Protein AF-A0A7S1K9C9-F1 (afdb_monomer_lite)

Foldseek 3Di:
DFEWEWEAEQEPPPGDVLLAIFTDQDGDFDPQAAEAEDDDQDDPVGGDDPVPDDDDPDDDDPDDPDDDVVVVVWDDKAAPVVVVVQAVDDDDDPCQQPPQWHWDDWIWTDHQKIKIKTKTFGADFDWRPCCCVNRVATETAHEQPDHHYHYNDDPPDRPPDRDYHYDYGGYMYIYMYIYHDDPDDDD

Secondary structure (DSSP, 8-state):
--EEEEEEEEESSS--SS--PEEPSS----TT-EEEE----EETTEE--TTT--PPPPPP-PPP----GGGGT----B-HHHHHHH-S-------TTTTTEEEEEEEEE-SSEEEEEEEEEE-SSB--TTHHHHHSS-EEE--TTSPPEEEEPPTT-TTSS---EEE-TT-EEEEEEEEE-------

Structure (mmCIF, N/CA/C/O backbone):
data_AF-A0A7S1K9C9-F1
#
_entry.id   AF-A0A7S1K9C9-F1
#
loop_
_atom_site.group_PDB
_atom_site.id
_atom_site.type_symbol
_atom_site.label_atom_id
_atom_site.label_alt_id
_atom_site.label_comp_id
_atom_site.label_asym_id
_atom_site.label_entity_id
_atom_site.label_seq_id
_atom_site.pdbx_PDB_ins_code
_atom_site.Cartn_x
_atom_site.Cartn_y
_atom_site.Cartn_z
_atom_site.occupancy
_atom_site.B_iso_or_equiv
_atom_site.auth_seq_id
_atom_site.auth_comp_id
_atom_site.auth_asym_id
_atom_site.auth_atom_id
_atom_site.pdbx_PDB_model_num
ATOM 1 N N . SER A 1 1 ? 6.701 2.382 13.971 1.00 78.75 1 SER A N 1
ATOM 2 C CA . SER A 1 1 ? 6.583 2.549 12.514 1.00 78.75 1 SER A CA 1
ATOM 3 C C . SER A 1 1 ? 6.105 1.232 11.954 1.00 78.75 1 SER A C 1
ATOM 5 O O . SER A 1 1 ? 6.640 0.194 12.346 1.00 78.75 1 SER A O 1
ATOM 7 N N . ARG A 1 2 ? 5.057 1.263 11.132 1.00 88.62 2 ARG A N 1
ATOM 8 C CA . ARG A 1 2 ? 4.498 0.073 10.486 1.00 88.62 2 ARG A CA 1
ATOM 9 C C . ARG A 1 2 ? 5.063 -0.080 9.076 1.00 88.62 2 ARG A C 1
ATOM 11 O O . ARG A 1 2 ? 5.468 0.897 8.447 1.00 88.62 2 ARG A O 1
ATOM 18 N N . GLN A 1 3 ? 5.022 -1.304 8.568 1.00 89.88 3 GLN A N 1
ATOM 19 C CA . GLN A 1 3 ? 5.254 -1.585 7.156 1.00 89.88 3 GLN A CA 1
ATOM 20 C C . GLN A 1 3 ? 3.996 -2.222 6.584 1.00 89.88 3 GLN A C 1
ATOM 22 O O . GLN A 1 3 ? 3.428 -3.132 7.198 1.00 89.88 3 GLN A O 1
ATOM 27 N N . LEU A 1 4 ? 3.563 -1.722 5.434 1.00 90.94 4 LEU A N 1
ATOM 28 C CA . LEU A 1 4 ? 2.438 -2.261 4.691 1.00 90.94 4 LEU A CA 1
ATOM 29 C C . LEU A 1 4 ? 2.771 -2.322 3.207 1.00 90.94 4 LEU A C 1
ATOM 31 O O . LEU A 1 4 ? 3.555 -1.513 2.707 1.00 90.94 4 LEU A O 1
ATOM 35 N N . TRP A 1 5 ? 2.143 -3.256 2.508 1.00 92.06 5 TRP A N 1
ATOM 36 C CA . TRP A 1 5 ? 2.165 -3.283 1.058 1.00 92.06 5 TRP A CA 1
ATOM 37 C C . TRP A 1 5 ? 0.773 -3.101 0.464 1.00 92.06 5 TRP A C 1
ATOM 39 O O . TRP A 1 5 ? -0.244 -3.482 1.051 1.00 92.06 5 TRP A O 1
ATOM 49 N N . VAL A 1 6 ? 0.758 -2.503 -0.720 1.00 91.12 6 VAL A N 1
ATOM 50 C CA . VAL A 1 6 ? -0.406 -2.342 -1.583 1.00 91.12 6 VAL A CA 1
ATOM 51 C C . VAL A 1 6 ? 0.007 -2.800 -2.966 1.00 91.12 6 VAL A C 1
ATOM 53 O O . VAL A 1 6 ? 1.079 -2.431 -3.438 1.00 91.12 6 VAL A O 1
ATOM 56 N N . HIS A 1 7 ? -0.821 -3.607 -3.609 1.00 90.56 7 HIS A N 1
ATOM 57 C CA . HIS A 1 7 ? -0.572 -4.109 -4.948 1.00 90.56 7 HIS A CA 1
ATOM 58 C C . HIS A 1 7 ? -1.670 -3.671 -5.896 1.00 90.56 7 HIS A C 1
ATOM 60 O O . HIS A 1 7 ? -2.859 -3.763 -5.595 1.00 90.56 7 HIS A O 1
ATOM 66 N N . ARG A 1 8 ? -1.245 -3.199 -7.057 1.00 88.50 8 ARG A N 1
ATOM 67 C CA . ARG A 1 8 ? -2.103 -2.788 -8.139 1.00 88.50 8 ARG A CA 1
ATOM 68 C C . ARG A 1 8 ? -1.813 -3.624 -9.370 1.00 88.50 8 ARG A C 1
ATOM 70 O O . ARG A 1 8 ? -0.726 -3.524 -9.928 1.00 88.50 8 ARG A O 1
ATOM 77 N N . ASP A 1 9 ? -2.799 -4.392 -9.817 1.00 85.75 9 ASP A N 1
ATOM 78 C CA . ASP A 1 9 ? -2.710 -5.063 -11.108 1.00 85.75 9 ASP A CA 1
ATOM 79 C C . ASP A 1 9 ? -3.285 -4.184 -12.218 1.00 85.75 9 ASP A C 1
ATOM 81 O O . ASP A 1 9 ? -4.411 -3.700 -12.111 1.00 85.75 9 ASP A O 1
ATOM 85 N N . MET A 1 10 ? -2.495 -3.929 -13.257 1.00 81.50 10 MET A N 1
ATOM 86 C CA . MET A 1 10 ? -2.851 -3.120 -14.419 1.00 81.50 10 MET A CA 1
ATOM 87 C C . MET A 1 10 ? -2.761 -3.990 -15.677 1.00 81.50 10 MET A C 1
ATOM 89 O O . MET A 1 10 ? -1.802 -3.911 -16.450 1.00 81.50 10 MET A O 1
ATOM 93 N N . CYS A 1 11 ? -3.779 -4.825 -15.892 1.00 70.06 11 CYS A N 1
ATOM 94 C CA . CYS A 1 11 ? -3.880 -5.663 -17.083 1.00 70.06 11 CYS A CA 1
ATOM 95 C C . CYS A 1 11 ? -4.415 -4.866 -18.283 1.00 70.06 11 CYS A C 1
ATOM 97 O O . CYS A 1 11 ? -5.494 -4.273 -18.231 1.00 70.06 11 CYS A O 1
ATOM 99 N N . ARG A 1 12 ? -3.678 -4.873 -19.403 1.00 66.06 12 ARG A N 1
ATOM 100 C CA . ARG A 1 12 ? -4.110 -4.207 -20.649 1.00 66.06 12 ARG A CA 1
ATOM 101 C C . ARG A 1 12 ? -5.146 -5.019 -21.447 1.00 66.06 12 ARG A C 1
ATOM 103 O O . ARG A 1 12 ? -5.846 -4.432 -22.265 1.00 66.06 12 ARG A O 1
ATOM 110 N N . PHE A 1 13 ? -5.237 -6.339 -21.236 1.00 58.72 13 PHE A N 1
ATOM 111 C CA . PHE A 1 13 ? -6.071 -7.252 -22.039 1.00 58.72 13 PHE A CA 1
ATOM 112 C C . PHE A 1 13 ? -7.518 -7.368 -21.563 1.00 58.72 13 PHE A C 1
ATOM 114 O O . PHE A 1 13 ? -8.437 -7.280 -22.372 1.00 58.72 13 PHE A O 1
ATOM 121 N N . HIS A 1 14 ? -7.722 -7.580 -20.264 1.00 55.16 14 HIS A N 1
ATOM 122 C CA . HIS A 1 14 ? -9.057 -7.814 -19.703 1.00 55.16 14 HIS A CA 1
ATOM 123 C C . HIS A 1 14 ? -9.720 -6.529 -19.207 1.00 55.16 14 HIS A C 1
ATOM 125 O O . HIS A 1 14 ? -10.834 -6.545 -18.694 1.00 55.16 14 HIS A O 1
ATOM 131 N N . GLY A 1 15 ? -9.042 -5.396 -19.397 1.00 52.00 15 GLY A N 1
ATOM 132 C CA . GLY A 1 15 ? -9.383 -4.192 -18.678 1.00 52.00 15 GLY A CA 1
ATOM 133 C C . GLY A 1 15 ? -9.150 -4.374 -17.183 1.00 52.00 15 GLY A C 1
ATOM 134 O O . GLY A 1 15 ? -8.710 -5.404 -16.679 1.00 52.00 15 GLY A O 1
ATOM 135 N N . ASP A 1 16 ? -9.413 -3.298 -16.477 1.00 63.22 16 ASP A N 1
ATOM 136 C CA . ASP A 1 16 ? -9.187 -3.192 -15.057 1.00 63.22 16 ASP A CA 1
ATOM 137 C C . ASP A 1 16 ? -10.543 -3.301 -14.359 1.00 63.22 16 ASP A C 1
ATOM 139 O O . ASP A 1 16 ? -11.244 -2.297 -14.207 1.00 63.22 16 ASP A O 1
ATOM 143 N N . GLU A 1 17 ? -10.963 -4.540 -14.083 1.00 58.41 17 GLU A N 1
ATOM 144 C CA . GLU A 1 17 ? -12.348 -4.860 -13.706 1.00 58.41 17 GLU A CA 1
ATOM 145 C C . GLU A 1 17 ? -12.774 -4.188 -12.397 1.00 58.41 17 GLU A C 1
ATOM 147 O O . GLU A 1 17 ? -13.848 -3.592 -12.330 1.00 58.41 17 GLU A O 1
ATOM 152 N N . THR A 1 18 ? -11.934 -4.238 -11.360 1.00 65.19 18 THR A N 1
ATOM 153 C CA . THR A 1 18 ? -12.252 -3.648 -10.049 1.00 65.19 18 THR A CA 1
ATOM 154 C C . THR A 1 18 ? -11.682 -2.249 -9.879 1.00 65.19 18 THR A C 1
ATOM 156 O O . THR A 1 18 ? -12.196 -1.480 -9.071 1.00 65.19 18 THR A O 1
ATOM 159 N N . ARG A 1 19 ? -10.632 -1.892 -10.628 1.00 77.50 19 ARG A N 1
ATOM 160 C CA . ARG A 1 19 ? -9.869 -0.643 -10.483 1.00 77.50 19 ARG A CA 1
ATOM 161 C C . ARG A 1 19 ? -9.290 -0.378 -9.101 1.00 77.50 19 ARG A C 1
ATOM 163 O O . ARG A 1 19 ? -8.786 0.719 -8.879 1.00 77.50 19 ARG A O 1
ATOM 170 N N . VAL A 1 20 ? -9.327 -1.348 -8.192 1.00 84.25 20 VAL A N 1
ATOM 171 C CA . VAL A 1 20 ? -8.964 -1.169 -6.786 1.00 84.25 20 VAL A CA 1
ATOM 172 C C . VAL A 1 20 ? -7.744 -2.009 -6.453 1.00 84.25 20 VAL A C 1
ATOM 174 O O . VAL A 1 20 ? -7.648 -3.182 -6.799 1.00 84.25 20 VAL A O 1
ATOM 177 N N . ALA A 1 21 ? -6.793 -1.389 -5.770 1.00 87.50 21 ALA A N 1
ATOM 178 C CA . ALA A 1 21 ? -5.588 -2.033 -5.301 1.00 87.50 21 ALA A CA 1
ATOM 179 C C . ALA A 1 21 ? -5.900 -3.002 -4.156 1.00 87.50 21 ALA A C 1
ATOM 181 O O . ALA A 1 21 ? -6.728 -2.736 -3.281 1.00 87.50 21 ALA A O 1
ATOM 182 N N . THR A 1 22 ? -5.182 -4.115 -4.135 1.00 87.19 22 THR A N 1
ATOM 183 C CA . THR A 1 22 ? -5.191 -5.051 -3.018 1.00 87.19 22 THR A CA 1
ATOM 184 C C . THR A 1 22 ? -4.297 -4.517 -1.911 1.00 87.19 22 THR A C 1
ATOM 186 O O . THR A 1 22 ? -3.133 -4.191 -2.139 1.00 87.19 22 THR A O 1
ATOM 189 N N . VAL A 1 23 ? -4.823 -4.455 -0.693 1.00 87.50 23 VAL A N 1
ATOM 190 C CA . VAL A 1 23 ? -4.052 -4.104 0.504 1.00 87.50 23 VAL A CA 1
ATOM 191 C C . VAL A 1 23 ? -3.695 -5.385 1.251 1.00 87.50 23 VAL A C 1
ATOM 193 O O . VAL A 1 23 ? -4.450 -6.355 1.239 1.00 87.50 23 VAL A O 1
ATOM 196 N N . GLN A 1 24 ? -2.542 -5.397 1.913 1.00 86.06 24 GLN A N 1
ATOM 197 C CA . GLN A 1 24 ? -2.122 -6.484 2.792 1.00 86.06 24 GLN A CA 1
ATOM 198 C C . GLN A 1 24 ? -3.236 -6.949 3.753 1.00 86.06 24 GLN A C 1
ATOM 200 O O . GLN A 1 24 ? -3.664 -6.192 4.622 1.00 86.06 24 GLN A O 1
ATOM 205 N N . ASN A 1 25 ? -3.627 -8.227 3.649 1.00 76.56 25 ASN A N 1
ATOM 206 C CA . ASN A 1 25 ? -4.713 -8.815 4.450 1.00 76.56 25 ASN A CA 1
ATOM 207 C C . ASN A 1 25 ? -4.408 -8.854 5.955 1.00 76.56 25 ASN A C 1
ATOM 209 O O . ASN A 1 25 ? -5.256 -8.557 6.791 1.00 76.56 25 ASN A O 1
ATOM 213 N N . VAL A 1 26 ? -3.174 -9.223 6.311 1.00 77.94 26 VAL A N 1
ATOM 214 C CA . VAL A 1 26 ? -2.715 -9.269 7.706 1.00 77.94 26 VAL A CA 1
ATOM 215 C C . VAL A 1 26 ? -1.887 -8.025 7.975 1.00 77.94 26 VAL A C 1
ATOM 217 O O . VAL A 1 26 ? -0.663 -8.045 7.855 1.00 77.94 26 VAL A O 1
ATOM 220 N N . ALA A 1 27 ? -2.552 -6.913 8.262 1.00 77.38 27 ALA A N 1
ATOM 221 C CA . ALA A 1 27 ? -1.894 -5.633 8.472 1.00 77.38 27 ALA A CA 1
ATOM 222 C C . ALA A 1 27 ? -1.170 -5.560 9.828 1.00 77.38 27 ALA A C 1
ATOM 224 O O . ALA A 1 27 ? -1.660 -6.030 10.854 1.00 77.38 27 ALA A O 1
ATOM 225 N N . THR A 1 28 ? -0.003 -4.914 9.840 1.00 82.50 28 THR A N 1
ATOM 226 C CA . THR A 1 28 ? 0.694 -4.568 11.084 1.00 82.50 28 THR A CA 1
ATOM 227 C C . THR A 1 28 ? -0.026 -3.418 11.793 1.00 82.50 28 THR A C 1
ATOM 229 O O . THR A 1 28 ? -0.437 -2.447 11.153 1.00 82.50 28 THR A O 1
ATOM 232 N N . VAL A 1 29 ? -0.172 -3.525 13.116 1.00 86.19 29 VAL A N 1
ATOM 233 C CA . VAL A 1 29 ? -0.826 -2.525 13.975 1.00 86.19 29 VAL A CA 1
ATOM 234 C C . VAL A 1 29 ? 0.132 -2.062 15.068 1.00 86.19 29 VAL A C 1
ATOM 236 O O . VAL A 1 29 ? 0.984 -2.825 15.522 1.00 86.19 29 VAL A O 1
ATOM 239 N N . CYS A 1 30 ? 0.010 -0.807 15.487 1.00 86.38 30 CYS A N 1
ATOM 240 C CA . CYS A 1 30 ? 0.706 -0.262 16.649 1.00 86.38 30 CYS A CA 1
ATOM 241 C C . CYS A 1 30 ? -0.247 -0.155 17.845 1.00 86.38 30 CYS A C 1
ATOM 243 O O . CYS A 1 30 ? -1.470 -0.139 17.697 1.00 86.38 30 CYS A O 1
ATOM 245 N N . VAL A 1 31 ? 0.322 -0.026 19.045 1.00 85.44 31 VAL A N 1
ATOM 246 C CA . VAL A 1 31 ? -0.453 0.305 20.249 1.00 85.44 31 VAL A CA 1
ATOM 247 C C . VAL A 1 31 ? -1.219 1.612 20.013 1.00 85.44 31 VAL A C 1
ATOM 249 O O . VAL A 1 31 ? -0.634 2.599 19.574 1.00 85.44 31 VAL A O 1
ATOM 252 N N . GLY A 1 32 ? -2.525 1.603 20.294 1.00 87.69 32 GLY A N 1
ATOM 253 C CA . GLY A 1 32 ? -3.423 2.744 20.085 1.00 87.69 32 GLY A CA 1
ATOM 254 C C . GLY A 1 32 ? -4.177 2.742 18.750 1.00 87.69 32 GLY A C 1
ATOM 255 O O . GLY A 1 32 ? -5.112 3.525 18.592 1.00 87.69 32 GLY A O 1
ATOM 256 N N . ASP A 1 33 ? -3.832 1.854 17.812 1.00 91.31 33 ASP A N 1
ATOM 257 C CA . ASP A 1 33 ? -4.604 1.674 16.578 1.00 91.31 33 ASP A CA 1
ATOM 258 C C . ASP A 1 33 ? -5.956 0.995 16.852 1.00 91.31 33 ASP A C 1
ATOM 260 O O . ASP A 1 33 ? -6.156 0.323 17.867 1.00 91.31 33 ASP A O 1
ATOM 264 N N . ARG A 1 34 ? -6.906 1.173 15.930 1.00 91.38 34 ARG A N 1
ATOM 265 C CA . ARG A 1 34 ? -8.249 0.587 16.011 1.00 91.38 34 ARG A CA 1
ATOM 266 C C . ARG A 1 34 ? -8.384 -0.523 14.982 1.00 91.38 34 ARG A C 1
ATOM 268 O O . ARG A 1 34 ? -8.336 -0.259 13.783 1.00 91.38 34 ARG A O 1
ATOM 275 N N . VAL A 1 35 ? -8.588 -1.751 15.451 1.00 87.81 35 VAL A N 1
ATOM 276 C CA . VAL A 1 35 ? -8.869 -2.900 14.584 1.00 87.81 35 VAL A CA 1
ATOM 277 C C . VAL A 1 35 ? -10.372 -3.018 14.382 1.00 87.81 35 VAL A C 1
ATOM 279 O O . VAL A 1 35 ? -11.127 -3.073 15.351 1.00 87.81 35 VAL A O 1
ATOM 282 N N . GLU A 1 36 ? -10.806 -3.065 13.128 1.00 87.00 36 GLU A N 1
ATOM 283 C CA . GLU A 1 36 ? -12.216 -3.193 12.778 1.00 87.00 36 GLU A CA 1
ATOM 284 C C . GLU A 1 36 ? -12.522 -4.592 12.241 1.00 87.00 36 GLU A C 1
ATOM 286 O O . GLU A 1 36 ? -11.948 -5.024 11.244 1.00 87.00 36 GLU A O 1
ATOM 291 N N . ILE A 1 37 ? -13.456 -5.299 12.880 1.00 83.06 37 ILE A N 1
ATOM 292 C CA . ILE A 1 37 ? -13.806 -6.684 12.545 1.00 83.06 37 ILE A CA 1
ATOM 293 C C . ILE A 1 37 ? -15.241 -6.718 12.019 1.00 83.06 37 ILE A C 1
ATOM 295 O O . ILE A 1 37 ? -16.179 -6.362 12.730 1.00 83.06 37 ILE A O 1
ATOM 299 N N . ALA A 1 38 ? -15.421 -7.163 10.774 1.00 81.06 38 ALA A N 1
ATOM 300 C CA . ALA A 1 38 ? -16.748 -7.338 10.189 1.00 81.06 38 ALA A CA 1
ATOM 301 C C . ALA A 1 38 ? -17.345 -8.697 10.583 1.00 81.06 38 ALA A C 1
ATOM 303 O O . ALA A 1 38 ? -16.894 -9.746 10.115 1.00 81.06 38 ALA A O 1
ATOM 304 N N . VAL A 1 39 ? -18.400 -8.674 11.399 1.00 78.94 39 VAL A N 1
ATOM 305 C CA . VAL A 1 39 ? -19.136 -9.876 11.814 1.00 78.94 39 VAL A CA 1
ATOM 306 C C . VAL A 1 39 ? -20.383 -10.034 10.933 1.00 78.94 39 VAL A C 1
ATOM 308 O O . VAL A 1 39 ? -21.256 -9.166 10.966 1.00 78.94 39 VAL A O 1
ATOM 311 N N . PRO A 1 40 ? -20.496 -11.103 10.120 1.00 79.44 40 PRO A N 1
ATOM 312 C CA . PRO A 1 40 ? -21.707 -11.350 9.346 1.00 79.44 40 PRO A CA 1
ATOM 313 C C . PRO A 1 40 ? -22.836 -11.769 10.291 1.00 79.44 40 PRO A C 1
ATOM 315 O O . PRO A 1 40 ? -22.742 -12.807 10.937 1.00 79.44 40 PRO A O 1
ATOM 318 N N . LEU A 1 41 ? -23.906 -10.977 10.364 1.00 83.88 41 LEU A N 1
ATOM 319 C CA . LEU A 1 41 ? -25.064 -11.282 11.219 1.00 83.88 41 LEU A CA 1
ATOM 320 C C . LEU A 1 41 ? -26.069 -12.226 10.553 1.00 83.88 41 LEU A C 1
ATOM 322 O O . LEU A 1 41 ? -26.880 -12.856 11.225 1.00 83.88 41 LEU A O 1
ATOM 326 N N . TYR A 1 42 ? -26.016 -12.322 9.228 1.00 86.06 42 TYR A N 1
ATOM 327 C CA . TYR A 1 42 ? -26.917 -13.129 8.423 1.00 86.06 42 TYR A CA 1
ATOM 328 C C . TYR A 1 42 ? -26.155 -13.786 7.273 1.00 86.06 42 TYR A C 1
ATOM 330 O O . TYR A 1 42 ? -25.263 -13.183 6.673 1.00 86.06 42 TYR A O 1
ATOM 338 N N . SER A 1 43 ? -26.521 -15.024 6.960 1.00 82.44 43 SER A N 1
ATOM 339 C CA . SER A 1 43 ? -26.074 -15.761 5.780 1.00 82.44 43 SER A CA 1
ATOM 340 C C . SER A 1 43 ? -27.200 -16.688 5.304 1.00 82.44 43 SER A C 1
ATOM 342 O O . SER A 1 43 ? -28.131 -16.946 6.068 1.00 82.44 43 SER A O 1
ATOM 344 N N . PRO A 1 44 ? -27.112 -17.291 4.105 1.00 85.81 44 PRO A N 1
ATOM 345 C CA . PRO A 1 44 ? -28.077 -18.310 3.677 1.00 85.81 44 PRO A CA 1
ATOM 346 C C . PRO A 1 44 ? -28.188 -19.516 4.628 1.00 85.81 44 PRO A C 1
ATOM 348 O O . PRO A 1 44 ? -29.163 -20.256 4.567 1.00 85.81 44 PRO A O 1
ATOM 351 N N . ARG A 1 45 ? -27.200 -19.723 5.512 1.00 82.94 45 ARG A N 1
ATOM 352 C CA . ARG A 1 45 ? -27.207 -20.778 6.537 1.00 82.94 45 ARG A CA 1
ATOM 353 C C . ARG A 1 45 ? -27.931 -20.378 7.831 1.00 82.94 45 ARG A C 1
ATOM 355 O O . ARG A 1 45 ? -28.059 -21.218 8.713 1.00 82.94 45 ARG A O 1
ATOM 362 N N . GLY A 1 46 ? -28.386 -19.128 7.957 1.00 85.69 46 GLY A N 1
ATOM 363 C CA . GLY A 1 46 ? -29.129 -18.626 9.115 1.00 85.69 46 GLY A CA 1
ATOM 364 C C . GLY A 1 46 ? -28.630 -17.281 9.652 1.00 85.69 46 GLY A C 1
ATOM 365 O O . GLY A 1 46 ? -27.730 -16.648 9.091 1.00 85.69 46 GLY A O 1
ATOM 366 N N . CYS A 1 47 ? -29.238 -16.859 10.762 1.00 88.88 47 CYS A N 1
ATOM 367 C CA . CYS A 1 47 ? -28.907 -15.640 11.500 1.00 88.88 47 CYS A CA 1
ATOM 368 C C . CYS A 1 47 ? -28.000 -15.954 12.696 1.00 88.88 47 CYS A C 1
ATOM 370 O O . CYS A 1 47 ? -28.154 -16.992 13.339 1.00 88.88 47 CYS A O 1
ATOM 372 N N . VAL A 1 48 ? -27.099 -15.034 13.033 1.00 85.12 48 VAL A N 1
ATOM 373 C CA . VAL A 1 48 ? -26.340 -15.077 14.287 1.00 85.12 48 VAL A CA 1
ATOM 374 C C . VAL A 1 48 ? -27.245 -14.631 15.431 1.00 85.12 48 VAL A C 1
ATOM 376 O O . VAL A 1 48 ? -27.828 -13.547 15.381 1.00 85.12 48 VAL A O 1
ATOM 379 N N . ASP A 1 49 ? -27.337 -15.445 16.480 1.00 87.31 49 ASP A N 1
ATOM 380 C CA . ASP A 1 49 ? -27.971 -15.038 17.730 1.00 87.31 49 ASP A CA 1
ATOM 381 C C . ASP A 1 49 ? -27.023 -14.135 18.533 1.00 87.31 49 ASP A C 1
ATOM 383 O O . ASP A 1 49 ? -26.043 -14.581 19.136 1.00 87.31 49 ASP A O 1
ATOM 387 N N . MET A 1 50 ? -27.337 -12.841 18.554 1.00 86.69 50 MET A N 1
ATOM 388 C CA . MET A 1 50 ? -26.554 -11.825 19.257 1.00 86.69 50 MET A CA 1
ATOM 389 C C . MET A 1 50 ? -26.513 -12.031 20.776 1.00 86.69 50 MET A C 1
ATOM 391 O O . MET A 1 50 ? -25.596 -11.527 21.420 1.00 86.69 50 MET A O 1
ATOM 395 N N . GLN A 1 51 ? -27.460 -12.774 21.360 1.00 89.75 51 GLN A N 1
ATOM 396 C CA . GLN A 1 51 ? -27.477 -13.054 22.801 1.00 89.75 51 GLN A CA 1
ATOM 397 C C . GLN A 1 51 ? -26.422 -14.090 23.205 1.00 89.75 51 GLN A C 1
ATOM 399 O O . GLN A 1 51 ? -25.968 -14.107 24.351 1.00 89.75 51 GLN A O 1
ATOM 404 N N . THR A 1 52 ? -26.004 -14.939 22.265 1.00 86.75 52 THR A N 1
ATOM 405 C CA . THR A 1 52 ? -24.985 -15.973 22.495 1.00 86.75 52 THR A CA 1
ATOM 406 C C . THR A 1 52 ? -23.605 -15.571 21.982 1.00 86.75 52 THR A C 1
ATOM 408 O O . THR A 1 52 ? -22.624 -16.255 22.284 1.00 86.75 52 THR A O 1
ATOM 411 N N . PHE A 1 53 ? -23.498 -14.449 21.260 1.00 84.31 53 PHE A N 1
ATOM 412 C CA . PHE A 1 53 ? -22.229 -13.935 20.756 1.00 84.31 53 PHE A CA 1
ATOM 413 C C . PHE A 1 53 ? -21.257 -13.647 21.906 1.00 84.31 53 PHE A C 1
ATOM 415 O O . PHE A 1 53 ? -21.540 -12.869 22.819 1.00 84.31 53 PHE A O 1
ATOM 422 N N . ARG A 1 54 ? -20.075 -14.265 21.849 1.00 86.38 54 ARG A N 1
ATOM 423 C CA . ARG A 1 54 ? -18.996 -14.043 22.813 1.00 86.38 54 ARG A CA 1
ATOM 424 C C . ARG A 1 54 ? -17.669 -13.947 22.085 1.00 86.38 54 ARG A C 1
ATOM 426 O O . ARG A 1 54 ? -17.370 -14.754 21.208 1.00 86.38 54 ARG A O 1
ATOM 433 N N . TRP A 1 55 ? -16.855 -12.980 22.492 1.00 83.69 55 TRP A N 1
ATOM 434 C CA . TRP A 1 55 ? -15.471 -12.901 22.049 1.00 83.69 55 TRP A CA 1
ATOM 435 C C . TRP A 1 55 ? -14.685 -14.078 22.615 1.00 83.69 55 TRP A C 1
ATOM 437 O O . TRP A 1 55 ? -14.710 -14.337 23.820 1.00 83.69 55 TRP A O 1
ATOM 447 N N . MET A 1 56 ? -13.976 -14.785 21.742 1.00 85.38 56 MET A N 1
ATOM 448 C CA . MET A 1 56 ? -12.996 -15.767 22.182 1.00 85.38 56 MET A CA 1
ATOM 449 C C . MET A 1 56 ? -11.752 -15.055 22.727 1.00 85.38 56 MET A C 1
ATOM 451 O O . MET A 1 56 ? -11.434 -13.954 22.265 1.00 85.38 56 MET A O 1
ATOM 455 N N . PRO A 1 57 ? -11.021 -15.671 23.674 1.00 85.50 57 PRO A N 1
ATOM 456 C CA . PRO A 1 57 ? -9.730 -15.155 24.102 1.00 85.50 57 PRO A CA 1
ATOM 457 C C . PRO A 1 57 ? -8.806 -14.944 22.903 1.00 85.50 57 PRO A C 1
ATOM 459 O O . PRO A 1 57 ? -8.721 -15.803 22.019 1.00 85.50 57 PRO A O 1
ATOM 462 N N . LEU A 1 58 ? -8.106 -13.811 22.893 1.00 79.06 58 LEU A N 1
ATOM 463 C CA . LEU A 1 58 ? -7.112 -13.517 21.871 1.00 79.06 58 LEU A CA 1
ATOM 464 C C . LEU A 1 58 ? -6.022 -14.594 21.909 1.00 79.06 58 LEU A C 1
ATOM 466 O O . LEU A 1 58 ? -5.424 -14.848 22.954 1.00 79.06 58 LEU A O 1
ATOM 470 N N . ARG A 1 59 ? -5.753 -15.209 20.759 1.00 79.88 59 ARG A N 1
ATOM 471 C CA . ARG A 1 59 ? -4.606 -16.097 20.573 1.00 79.88 59 ARG A CA 1
ATOM 472 C C . ARG A 1 59 ? -3.544 -15.336 19.797 1.00 79.88 59 ARG A C 1
ATOM 474 O O . ARG A 1 59 ? -3.827 -14.813 18.724 1.00 79.88 59 ARG A O 1
ATOM 481 N N . GLY A 1 60 ? -2.354 -15.234 20.375 1.00 73.69 60 GLY A N 1
ATOM 482 C CA . GLY A 1 60 ? -1.197 -14.658 19.705 1.00 73.69 60 GLY A CA 1
ATOM 483 C C . GLY A 1 60 ? -0.429 -15.745 18.969 1.00 73.69 60 GLY A C 1
ATOM 484 O O . GLY A 1 60 ? -0.100 -16.770 19.561 1.00 73.69 60 GLY A O 1
ATOM 485 N N . GLU A 1 61 ? -0.120 -15.500 17.703 1.00 74.25 61 GLU A N 1
ATOM 486 C CA . GLU A 1 61 ? 0.842 -16.288 16.936 1.00 74.25 61 GLU A CA 1
ATOM 487 C C . GLU A 1 61 ? 2.067 -15.415 16.623 1.00 74.25 61 GLU A C 1
ATOM 489 O O . GLU A 1 61 ? 1.940 -14.186 16.548 1.00 74.25 61 GLU A O 1
ATOM 494 N N . PRO A 1 62 ? 3.265 -16.004 16.457 1.00 74.81 62 PRO A N 1
ATOM 495 C CA . PRO A 1 62 ? 4.446 -15.250 16.062 1.00 74.81 62 PRO A CA 1
ATOM 496 C C . PRO A 1 62 ? 4.206 -14.512 14.742 1.00 74.81 62 PRO A C 1
ATOM 498 O O . PRO A 1 62 ? 3.839 -15.111 13.731 1.00 74.81 62 PRO A O 1
ATOM 501 N N . ALA A 1 63 ? 4.442 -13.200 14.739 1.00 68.31 63 ALA A N 1
ATOM 502 C CA . ALA A 1 63 ? 4.272 -12.392 13.542 1.00 68.31 63 ALA A CA 1
ATOM 503 C C . ALA A 1 63 ? 5.297 -12.798 12.474 1.00 68.31 63 ALA A C 1
ATOM 505 O O . ALA A 1 63 ? 6.505 -12.650 12.659 1.00 68.31 63 ALA A O 1
ATOM 506 N N . THR A 1 64 ? 4.819 -13.277 11.328 1.00 69.38 64 THR A N 1
ATOM 507 C CA . THR A 1 64 ? 5.666 -13.488 10.150 1.00 69.38 64 THR A CA 1
ATOM 508 C C . THR A 1 64 ? 5.742 -12.199 9.345 1.00 69.38 64 THR A C 1
ATOM 510 O O . THR A 1 64 ? 4.727 -11.526 9.143 1.00 69.38 64 THR A O 1
ATOM 513 N N . LYS A 1 65 ? 6.935 -11.850 8.850 1.00 72.56 65 LYS A N 1
ATOM 514 C CA . LYS A 1 65 ? 7.091 -10.715 7.935 1.00 72.56 65 LYS A CA 1
ATOM 515 C C . LYS A 1 65 ? 6.245 -10.970 6.688 1.00 72.56 65 LYS A C 1
ATOM 517 O O . LYS A 1 65 ? 6.490 -11.912 5.939 1.00 72.56 65 LYS A O 1
ATOM 522 N N . GLN A 1 66 ? 5.243 -10.126 6.484 1.00 75.94 66 GLN A N 1
ATOM 523 C CA . GLN A 1 66 ? 4.364 -10.204 5.327 1.00 75.94 66 GLN A CA 1
ATOM 524 C C . GLN A 1 66 ? 5.056 -9.521 4.149 1.00 75.94 66 GLN A C 1
ATOM 526 O O . GLN A 1 66 ? 5.176 -8.298 4.106 1.00 75.94 66 GLN A O 1
ATOM 531 N N . ILE A 1 67 ? 5.548 -10.332 3.221 1.00 79.81 67 ILE A N 1
ATOM 532 C CA . ILE A 1 67 ? 6.076 -9.889 1.930 1.00 79.81 67 ILE A CA 1
ATOM 533 C C . ILE A 1 67 ? 4.954 -10.063 0.904 1.00 79.81 67 ILE A C 1
ATOM 535 O O . ILE A 1 67 ? 4.159 -11.000 1.028 1.00 79.81 67 ILE A O 1
ATOM 539 N N . PHE A 1 68 ? 4.863 -9.159 -0.073 1.00 83.00 68 PHE A N 1
ATOM 540 C CA . PHE A 1 68 ? 3.904 -9.299 -1.165 1.00 83.00 68 PHE A CA 1
ATOM 541 C C . PHE A 1 68 ? 4.125 -10.656 -1.865 1.00 83.00 68 PHE A C 1
ATOM 543 O O . PHE A 1 68 ? 5.271 -10.957 -2.192 1.00 83.00 68 PHE A O 1
ATOM 550 N N . PRO A 1 69 ? 3.092 -11.501 -2.065 1.00 84.31 69 PRO A N 1
ATOM 551 C CA . PRO A 1 69 ? 3.290 -12.875 -2.528 1.00 84.31 69 PRO A CA 1
ATOM 552 C C . PRO A 1 69 ? 4.131 -13.007 -3.801 1.00 84.31 69 PRO A C 1
ATOM 554 O O . PRO A 1 69 ? 5.037 -13.833 -3.822 1.00 84.31 69 PRO A O 1
ATOM 557 N N . LEU A 1 70 ? 3.907 -12.140 -4.795 1.00 82.44 70 LEU A N 1
ATOM 558 C CA . LEU A 1 70 ? 4.624 -12.188 -6.073 1.00 82.44 70 LEU A CA 1
ATOM 559 C C . LEU A 1 70 ? 6.122 -11.891 -5.931 1.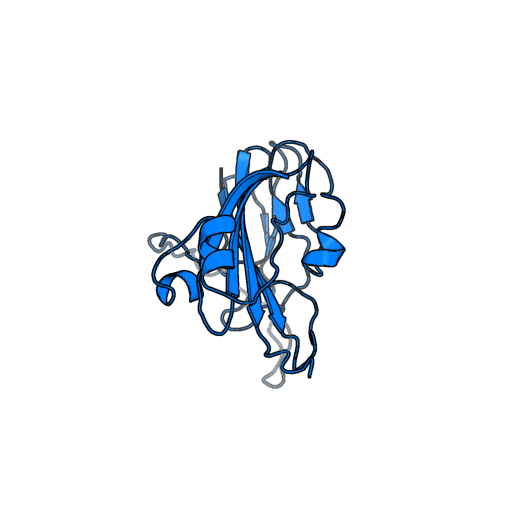00 82.44 70 LEU A C 1
ATOM 561 O O . LEU A 1 70 ? 6.918 -12.387 -6.711 1.00 82.44 70 LEU A O 1
ATOM 565 N N . GLU A 1 71 ? 6.540 -11.133 -4.912 1.00 84.69 71 GLU A N 1
ATOM 566 C CA . GLU A 1 71 ? 7.970 -10.901 -4.663 1.00 84.69 71 GLU A CA 1
ATOM 567 C C . GLU A 1 71 ? 8.716 -12.200 -4.315 1.00 84.69 71 GLU A C 1
ATOM 569 O O . GLU A 1 71 ? 9.925 -12.259 -4.483 1.00 84.69 71 GLU A O 1
ATOM 574 N N . LYS A 1 72 ? 8.021 -13.252 -3.861 1.00 83.62 72 LYS A N 1
ATOM 575 C CA . LYS A 1 72 ? 8.641 -14.565 -3.620 1.00 83.62 72 LYS A CA 1
ATOM 576 C C . L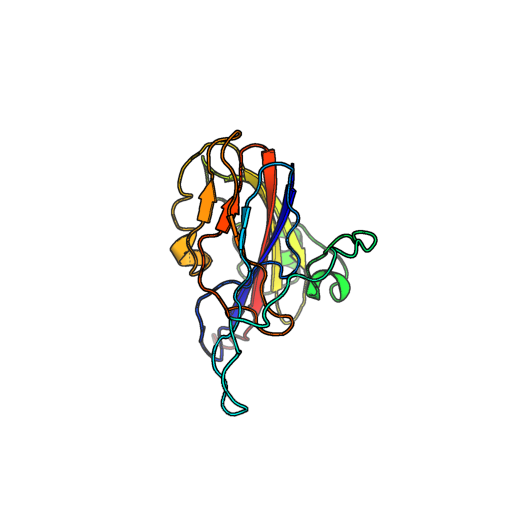YS A 1 72 ? 8.839 -15.388 -4.893 1.00 83.62 72 LYS A C 1
ATOM 578 O O . LYS A 1 72 ? 9.553 -16.381 -4.844 1.00 83.62 72 LYS A O 1
ATOM 583 N N . GLU A 1 73 ? 8.152 -15.022 -5.969 1.00 84.94 73 GLU A N 1
ATOM 584 C CA . GLU A 1 73 ? 8.169 -15.725 -7.257 1.00 84.94 73 GLU A CA 1
ATOM 585 C C . GLU A 1 73 ? 9.030 -14.999 -8.297 1.00 84.94 73 GLU A C 1
ATOM 587 O O . GLU A 1 73 ? 9.302 -15.543 -9.363 1.00 84.94 73 GLU A O 1
ATOM 592 N N . LEU A 1 74 ? 9.434 -13.764 -7.997 1.00 84.50 74 LEU A N 1
ATOM 593 C CA . LEU A 1 74 ? 10.263 -12.936 -8.855 1.00 84.50 74 LEU A CA 1
ATOM 594 C C . LEU A 1 74 ? 11.708 -12.969 -8.371 1.00 84.50 74 LEU A C 1
ATOM 596 O O . LEU A 1 74 ? 12.015 -12.516 -7.266 1.00 84.50 74 LEU A O 1
ATOM 600 N N . ASP A 1 75 ? 12.581 -13.450 -9.244 1.00 75.94 75 ASP A N 1
ATOM 601 C CA . ASP A 1 75 ? 14.022 -13.336 -9.083 1.00 75.94 75 ASP A CA 1
ATOM 602 C C . ASP A 1 75 ? 14.508 -12.004 -9.672 1.00 75.94 75 ASP A C 1
ATOM 604 O O . ASP A 1 75 ? 13.932 -11.497 -10.633 1.00 75.94 75 ASP A O 1
ATOM 608 N N . ASP A 1 76 ? 15.573 -11.457 -9.081 1.00 86.19 76 ASP A N 1
ATOM 609 C CA . ASP A 1 76 ? 16.301 -10.255 -9.503 1.00 86.19 76 ASP A CA 1
ATOM 610 C C . ASP A 1 76 ? 15.478 -8.956 -9.679 1.00 86.19 76 ASP A C 1
ATOM 612 O O . ASP A 1 76 ? 14.506 -8.847 -10.426 1.00 86.19 76 ASP A O 1
ATOM 616 N N . TRP A 1 77 ? 15.918 -7.901 -8.991 1.00 91.12 77 TRP A N 1
ATOM 617 C CA . TRP A 1 77 ? 15.305 -6.573 -9.041 1.00 91.12 77 TRP A CA 1
ATOM 618 C C . TRP A 1 77 ? 16.294 -5.562 -9.615 1.00 91.12 77 TRP A C 1
ATOM 620 O O . TRP A 1 77 ? 17.430 -5.465 -9.149 1.00 91.12 77 TRP A O 1
ATOM 630 N N . TYR A 1 78 ? 15.849 -4.780 -10.593 1.00 91.25 78 TYR A N 1
ATOM 631 C CA . TYR A 1 78 ? 16.687 -3.862 -11.359 1.00 91.25 78 TYR A CA 1
ATOM 632 C C . TYR A 1 78 ? 16.208 -2.415 -11.244 1.00 91.25 78 TYR A C 1
ATOM 634 O O . TYR A 1 78 ? 15.019 -2.138 -11.084 1.00 91.25 78 TYR A O 1
ATOM 642 N N . GLU A 1 79 ? 17.139 -1.476 -11.381 1.00 92.38 79 GLU A N 1
ATOM 643 C CA . GLU A 1 79 ? 16.823 -0.062 -11.592 1.00 92.38 79 GLU A CA 1
ATOM 644 C C . GLU A 1 79 ? 16.179 0.159 -12.972 1.00 92.38 79 GLU A C 1
ATOM 646 O O . GLU A 1 79 ? 16.330 -0.662 -13.884 1.00 92.38 79 GLU A O 1
ATOM 651 N N . LEU A 1 80 ? 15.478 1.287 -13.137 1.00 89.62 80 LEU A N 1
ATOM 652 C CA . LEU A 1 80 ? 14.666 1.576 -14.327 1.00 89.62 80 LEU A CA 1
ATOM 653 C C . LEU A 1 80 ? 15.443 1.430 -15.644 1.00 89.62 80 LEU A C 1
ATOM 655 O O . LEU A 1 80 ? 14.961 0.762 -16.556 1.00 89.62 80 LEU A O 1
ATOM 659 N N . ASP A 1 81 ? 16.628 2.034 -15.739 1.00 88.44 81 ASP A N 1
ATOM 660 C CA . ASP A 1 81 ? 17.404 2.075 -16.985 1.00 88.44 81 ASP A CA 1
ATOM 661 C C . ASP A 1 81 ? 17.857 0.677 -17.417 1.00 88.44 81 ASP A C 1
ATOM 663 O O . ASP A 1 81 ? 17.747 0.303 -18.587 1.00 88.44 81 ASP A O 1
ATOM 667 N N . LEU A 1 82 ? 18.317 -0.127 -16.455 1.00 87.62 82 LEU A N 1
ATOM 668 C CA . LEU A 1 82 ? 18.739 -1.498 -16.713 1.00 87.62 82 LEU A CA 1
ATOM 669 C C . LEU A 1 82 ? 17.540 -2.360 -17.115 1.00 87.62 82 LEU A C 1
ATOM 671 O O . LEU A 1 82 ? 17.612 -3.067 -18.119 1.00 87.62 82 LEU A O 1
ATOM 675 N N . PHE A 1 83 ? 16.417 -2.237 -16.407 1.00 87.94 83 PHE A N 1
ATOM 676 C CA . PHE A 1 83 ? 15.192 -2.956 -16.745 1.00 87.94 83 PHE A CA 1
ATOM 677 C C . PHE A 1 83 ? 14.683 -2.592 -18.150 1.00 87.94 83 PHE A C 1
ATOM 679 O O . PHE A 1 83 ? 14.391 -3.463 -18.966 1.00 87.94 83 PHE A O 1
ATOM 686 N N . GLN A 1 84 ? 14.633 -1.304 -18.493 1.00 86.25 84 GLN A N 1
ATOM 687 C CA . GLN A 1 84 ? 14.187 -0.844 -19.814 1.00 86.25 84 GLN A CA 1
ATOM 688 C C . GLN A 1 84 ? 15.154 -1.198 -20.950 1.00 86.25 84 GLN A C 1
ATOM 690 O O . GLN A 1 84 ? 14.740 -1.210 -22.109 1.00 86.25 84 GLN A O 1
ATOM 695 N N . SER A 1 85 ? 16.423 -1.490 -20.653 1.00 84.81 85 SER A N 1
ATOM 696 C CA . SER A 1 85 ? 17.362 -2.020 -21.650 1.00 84.81 85 SER A CA 1
ATOM 697 C C . SER A 1 85 ? 17.072 -3.481 -22.022 1.00 84.81 85 SER A C 1
ATOM 699 O O . SER A 1 85 ? 17.463 -3.932 -23.096 1.00 84.81 85 SER A O 1
ATOM 701 N N . GLN A 1 86 ? 16.359 -4.204 -21.153 1.00 84.00 86 GLN A N 1
ATOM 702 C CA . GLN A 1 86 ? 16.061 -5.632 -21.285 1.00 84.00 86 GLN A CA 1
ATOM 703 C C . GLN A 1 86 ? 14.607 -5.905 -21.695 1.00 84.00 86 GLN A C 1
ATOM 705 O O . GLN A 1 86 ? 14.286 -7.024 -22.092 1.00 84.00 86 GLN A O 1
ATOM 710 N N . THR A 1 87 ? 13.725 -4.901 -21.630 1.00 77.81 87 THR A N 1
ATOM 711 C CA . THR A 1 87 ? 12.298 -5.048 -21.950 1.00 77.81 87 THR A CA 1
ATOM 712 C C . THR A 1 87 ? 11.799 -3.980 -22.924 1.00 77.81 87 THR A C 1
ATOM 714 O O . THR A 1 87 ? 12.403 -2.926 -23.112 1.00 77.81 87 THR A O 1
ATOM 717 N N . VAL A 1 88 ? 10.645 -4.239 -23.544 1.00 76.12 88 VAL A N 1
ATOM 718 C CA . VAL A 1 88 ? 9.938 -3.260 -24.390 1.00 76.12 88 VAL A CA 1
ATOM 719 C C . VAL A 1 88 ? 8.990 -2.356 -23.593 1.00 76.12 88 VAL A C 1
ATOM 721 O O . VAL A 1 88 ? 8.376 -1.451 -24.164 1.00 76.12 88 VAL A O 1
ATOM 724 N N . GLU A 1 89 ? 8.847 -2.589 -22.287 1.00 76.19 89 GLU A N 1
ATOM 725 C CA . GLU A 1 89 ? 7.910 -1.859 -21.441 1.00 76.19 89 GLU A CA 1
ATOM 726 C C . GLU A 1 89 ? 8.438 -0.458 -21.104 1.00 76.19 89 GLU A C 1
ATOM 728 O O . GLU A 1 89 ? 9.576 -0.257 -20.679 1.00 76.19 89 GLU A O 1
ATOM 733 N N . ARG A 1 90 ? 7.581 0.550 -21.290 1.00 75.44 90 ARG A N 1
ATOM 734 C CA . ARG A 1 90 ? 7.885 1.955 -20.987 1.00 75.44 90 ARG A CA 1
ATOM 735 C C . ARG A 1 90 ? 7.252 2.337 -19.661 1.00 75.44 90 ARG A C 1
ATOM 737 O O . ARG A 1 90 ? 6.178 2.930 -19.611 1.00 75.44 90 ARG A O 1
ATOM 744 N N . LEU A 1 91 ? 7.926 1.937 -18.592 1.00 80.06 91 LEU A N 1
ATOM 745 C CA . LEU A 1 91 ? 7.501 2.195 -17.221 1.00 80.06 91 LEU A CA 1
ATOM 746 C C . LEU A 1 91 ? 7.975 3.565 -16.734 1.00 80.06 91 LEU A C 1
ATOM 748 O O . LEU A 1 91 ? 9.001 4.078 -17.174 1.00 80.06 91 LEU A O 1
ATOM 752 N N . SER A 1 92 ? 7.237 4.131 -15.785 1.00 77.44 92 SER A N 1
ATOM 753 C CA . SER A 1 92 ? 7.601 5.363 -15.087 1.00 77.44 92 SER A CA 1
ATOM 754 C C . SER A 1 92 ? 7.559 5.143 -13.583 1.00 77.44 92 SER A C 1
ATOM 756 O O . SER A 1 92 ? 6.676 4.444 -13.083 1.00 77.44 92 SER A O 1
ATOM 758 N N . VAL A 1 93 ? 8.458 5.797 -12.854 1.00 76.19 93 VAL A N 1
ATOM 759 C CA . VAL A 1 93 ? 8.429 5.804 -11.390 1.00 76.19 93 VAL A CA 1
ATOM 760 C C . VAL A 1 93 ? 7.203 6.593 -10.903 1.00 76.19 93 VAL A C 1
ATOM 762 O O . VAL A 1 93 ? 7.033 7.745 -11.306 1.00 76.19 93 VAL A O 1
ATOM 765 N N . PRO A 1 94 ? 6.350 6.034 -10.026 1.00 72.69 94 PRO A N 1
ATOM 766 C CA . PRO A 1 94 ? 5.184 6.739 -9.493 1.00 72.69 94 PRO A CA 1
ATOM 767 C C . PRO A 1 94 ? 5.567 7.796 -8.429 1.00 72.69 94 PRO A C 1
ATOM 769 O O . PRO A 1 94 ? 5.105 7.772 -7.301 1.00 72.69 94 PRO A O 1
ATOM 772 N N . ASN A 1 95 ? 6.412 8.775 -8.734 1.00 75.00 95 ASN A N 1
ATOM 773 C CA . ASN A 1 95 ? 6.952 9.728 -7.744 1.00 75.00 95 ASN A CA 1
ATOM 774 C C . ASN A 1 95 ? 6.019 10.904 -7.358 1.00 75.00 95 ASN A C 1
ATOM 776 O O . ASN A 1 95 ? 6.470 11.881 -6.771 1.00 75.00 95 ASN A O 1
ATOM 780 N N . HIS A 1 96 ? 4.724 10.839 -7.665 1.00 81.75 96 HIS A N 1
ATOM 781 C CA . HIS A 1 96 ? 3.809 11.988 -7.606 1.00 81.75 96 HIS A CA 1
ATOM 782 C C . HIS A 1 96 ? 2.970 12.083 -6.316 1.00 81.75 96 HIS A C 1
ATOM 784 O O . HIS A 1 96 ? 1.908 12.697 -6.320 1.00 81.75 96 HIS A O 1
ATOM 790 N N . PHE A 1 97 ? 3.418 11.471 -5.215 1.00 92.19 97 PHE A N 1
ATOM 791 C CA . PHE A 1 97 ? 2.702 11.482 -3.924 1.00 92.19 97 PHE A CA 1
ATOM 792 C C . PHE A 1 97 ? 3.270 12.461 -2.888 1.00 92.19 97 PHE A C 1
ATOM 794 O O . PHE A 1 97 ? 2.776 12.542 -1.755 1.00 92.19 97 PHE A O 1
ATOM 801 N N . GLU A 1 98 ? 4.290 13.220 -3.275 1.00 91.19 98 GLU A N 1
ATOM 802 C CA . GLU A 1 98 ? 4.808 14.332 -2.488 1.00 91.19 98 GLU A CA 1
ATOM 803 C C . GLU A 1 98 ? 3.720 15.403 -2.268 1.00 91.19 98 GLU A C 1
ATOM 805 O O . GLU A 1 98 ? 2.860 15.600 -3.127 1.00 91.19 98 GLU A O 1
ATOM 810 N N . PRO A 1 99 ? 3.722 16.111 -1.125 1.00 94.19 99 PRO A N 1
ATOM 811 C CA . PRO A 1 99 ? 4.698 16.032 -0.037 1.00 94.19 99 PRO A CA 1
ATOM 812 C C . PRO A 1 99 ? 4.309 15.022 1.063 1.00 94.19 99 PRO A C 1
ATOM 814 O O . PRO A 1 99 ? 4.852 15.050 2.167 1.00 94.19 99 PRO A O 1
ATOM 817 N N . HIS A 1 100 ? 3.276 14.210 0.828 1.00 96.56 100 HIS A N 1
ATOM 818 C CA . HIS A 1 100 ? 2.672 13.357 1.852 1.00 96.56 100 HIS A CA 1
ATOM 819 C C . HIS A 1 100 ? 3.407 12.025 1.997 1.00 96.56 100 HIS A C 1
ATOM 821 O O . HIS A 1 100 ? 3.594 11.538 3.115 1.00 96.56 100 HIS A O 1
ATOM 827 N N . LEU A 1 101 ? 3.840 11.458 0.872 1.00 96.00 101 LEU A N 1
ATOM 828 C CA . LEU A 1 101 ? 4.638 10.242 0.812 1.00 96.00 101 LEU A CA 1
ATOM 829 C C . LEU A 1 101 ? 5.937 10.545 0.080 1.00 96.00 101 LEU A C 1
ATOM 831 O O . LEU A 1 101 ? 5.927 10.759 -1.134 1.00 96.00 101 LEU A O 1
ATOM 835 N N . ARG A 1 102 ? 7.044 10.506 0.819 1.00 95.56 102 ARG A N 1
ATOM 836 C CA . ARG A 1 102 ? 8.367 10.663 0.240 1.00 95.56 102 ARG A CA 1
ATOM 837 C C . ARG A 1 102 ? 8.759 9.400 -0.499 1.00 95.56 102 ARG A C 1
ATOM 839 O O . ARG A 1 102 ? 8.786 8.321 0.098 1.00 95.56 102 ARG A O 1
ATOM 846 N N . HIS A 1 103 ? 9.062 9.535 -1.783 1.00 95.12 103 HIS A N 1
ATOM 847 C CA . HIS A 1 103 ? 9.627 8.449 -2.582 1.00 95.12 103 HIS A CA 1
ATOM 848 C C . HIS A 1 103 ? 11.060 8.150 -2.127 1.00 95.12 103 HIS A C 1
ATOM 850 O O . HIS A 1 103 ? 11.842 9.069 -1.899 1.00 95.12 103 HIS A O 1
ATOM 856 N N . GLU A 1 104 ? 11.402 6.871 -1.965 1.00 94.44 104 GLU A N 1
ATOM 857 C CA . GLU A 1 104 ? 12.756 6.469 -1.557 1.00 94.44 104 GLU A CA 1
ATOM 858 C C . GLU A 1 104 ? 13.470 5.627 -2.608 1.00 94.44 104 GLU A C 1
ATOM 860 O O . GLU A 1 104 ? 14.652 5.837 -2.859 1.00 94.44 104 GLU A O 1
ATOM 865 N N . SER A 1 105 ? 12.776 4.672 -3.225 1.00 94.75 105 SER A N 1
ATOM 866 C CA . SER A 1 105 ? 13.348 3.864 -4.302 1.00 94.75 105 SER A CA 1
ATOM 867 C C . SER A 1 105 ? 12.263 3.230 -5.156 1.00 94.75 105 SER A C 1
ATOM 869 O O . SER A 1 105 ? 11.106 3.084 -4.743 1.00 94.75 105 SER A O 1
ATOM 871 N N . THR A 1 106 ? 12.610 2.851 -6.382 1.00 95.31 106 THR A N 1
ATOM 872 C CA . THR A 1 106 ? 11.759 2.005 -7.218 1.00 95.31 106 THR A CA 1
ATOM 873 C C . THR A 1 106 ? 12.613 1.049 -8.008 1.00 95.31 106 THR A C 1
ATOM 875 O O . THR A 1 106 ? 13.483 1.478 -8.750 1.00 95.31 106 THR A O 1
ATOM 878 N N . VAL A 1 107 ? 12.308 -0.231 -7.857 1.00 94.12 107 VAL A N 1
ATOM 879 C CA . VAL A 1 107 ? 12.962 -1.312 -8.584 1.00 94.12 107 VAL A CA 1
ATOM 880 C C . VAL A 1 107 ? 11.927 -2.099 -9.376 1.00 94.12 107 VAL A C 1
ATOM 882 O O . VAL A 1 107 ? 10.733 -2.056 -9.069 1.00 94.12 107 VAL A O 1
ATOM 885 N N . PHE A 1 108 ? 12.387 -2.802 -10.400 1.00 92.31 108 PHE A N 1
ATOM 886 C CA . PHE A 1 108 ? 11.560 -3.492 -11.379 1.00 92.31 108 PHE A CA 1
ATOM 887 C C . PHE A 1 108 ? 12.007 -4.944 -11.535 1.00 92.31 108 PHE A C 1
ATOM 889 O O . PHE A 1 108 ? 13.193 -5.240 -11.418 1.00 92.31 108 PHE A O 1
ATOM 896 N N . SER A 1 109 ? 11.064 -5.838 -11.804 1.00 91.38 109 SER A N 1
ATOM 897 C CA . SER A 1 109 ? 11.324 -7.247 -12.109 1.00 91.38 109 SER A CA 1
ATOM 898 C C . SER A 1 109 ? 10.262 -7.789 -13.076 1.00 91.38 109 SER A C 1
ATOM 900 O O . SER A 1 109 ? 9.283 -7.103 -13.382 1.00 91.38 109 SER A O 1
ATOM 902 N N . GLY A 1 110 ? 10.460 -9.013 -13.559 1.00 85.88 110 GLY A N 1
ATOM 903 C CA . GLY A 1 110 ? 9.552 -9.725 -14.457 1.00 85.88 110 GLY A CA 1
ATOM 904 C C . GLY A 1 110 ? 9.842 -9.526 -15.950 1.00 85.88 110 GLY A C 1
ATOM 905 O O . GLY A 1 110 ? 10.365 -8.498 -16.376 1.00 85.88 110 GLY A O 1
ATOM 906 N N . ILE A 1 111 ? 9.516 -10.551 -16.746 1.00 76.94 111 ILE A N 1
ATOM 907 C CA . ILE A 1 111 ? 9.770 -10.605 -18.198 1.00 76.94 111 ILE A CA 1
ATOM 908 C C . ILE A 1 111 ? 8.477 -10.326 -18.976 1.00 76.94 111 ILE A C 1
ATOM 910 O O . ILE A 1 111 ? 8.371 -9.317 -19.667 1.00 76.94 111 ILE A O 1
ATOM 914 N N . ASP A 1 112 ? 7.478 -11.204 -18.839 1.00 74.94 112 ASP A N 1
ATOM 915 C CA . ASP A 1 112 ? 6.189 -11.072 -19.539 1.00 74.94 112 ASP A CA 1
ATOM 916 C C . ASP A 1 112 ? 5.244 -10.070 -18.861 1.00 74.94 112 ASP A C 1
ATOM 918 O O . ASP A 1 112 ? 4.432 -9.405 -19.510 1.00 74.94 112 ASP A O 1
ATOM 922 N N . ILE A 1 113 ? 5.350 -9.977 -17.536 1.00 80.38 113 ILE A N 1
ATOM 923 C CA . ILE A 1 113 ? 4.625 -9.033 -16.691 1.00 80.38 113 ILE A CA 1
ATOM 924 C C . ILE A 1 113 ? 5.685 -8.235 -15.957 1.00 80.38 113 ILE A C 1
ATOM 926 O O . ILE A 1 113 ? 6.419 -8.788 -15.142 1.00 80.38 113 ILE A O 1
ATOM 930 N N . ALA A 1 114 ? 5.758 -6.941 -16.239 1.00 88.00 114 ALA A N 1
ATOM 931 C CA . ALA A 1 114 ? 6.651 -6.066 -15.514 1.00 88.00 114 ALA A CA 1
ATOM 932 C C . ALA A 1 114 ? 6.038 -5.708 -14.161 1.00 88.00 114 ALA A C 1
ATOM 934 O O . ALA A 1 114 ? 4.877 -5.308 -14.075 1.00 88.00 114 ALA A O 1
ATOM 935 N N . VAL A 1 115 ? 6.821 -5.826 -13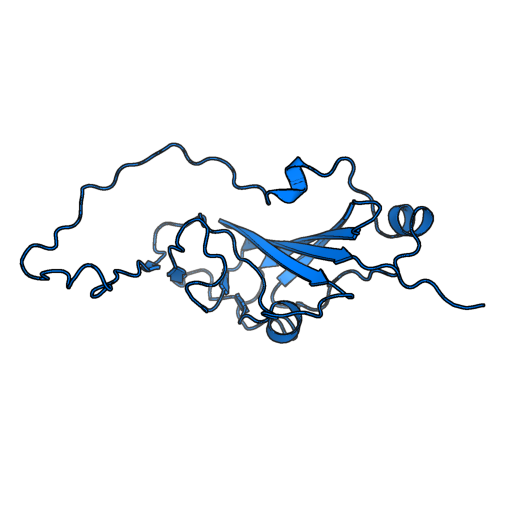.100 1.00 89.88 115 VAL A N 1
ATOM 936 C CA . VAL A 1 115 ? 6.401 -5.530 -11.735 1.00 89.88 115 VAL A CA 1
ATOM 937 C C . VAL A 1 115 ? 7.309 -4.457 -11.179 1.00 89.88 115 VAL A C 1
ATOM 939 O O . VAL A 1 115 ? 8.513 -4.661 -11.061 1.00 89.88 115 VAL A O 1
ATOM 942 N N . SER A 1 116 ? 6.742 -3.308 -10.823 1.00 92.44 116 SER A N 1
ATOM 943 C CA . SER A 1 116 ? 7.459 -2.290 -10.064 1.00 92.44 116 SER A CA 1
ATOM 944 C C . SER A 1 116 ? 7.213 -2.473 -8.573 1.00 92.44 116 SER A C 1
ATOM 946 O O . SER A 1 116 ? 6.110 -2.816 -8.146 1.00 92.44 116 SER A O 1
ATOM 948 N N . LYS A 1 117 ? 8.248 -2.222 -7.778 1.00 94.25 117 LYS A N 1
ATOM 949 C CA . LYS A 1 117 ? 8.204 -2.128 -6.323 1.00 94.25 117 LYS A CA 1
ATOM 950 C C . LYS A 1 117 ? 8.737 -0.764 -5.932 1.00 94.25 117 LYS A C 1
ATOM 952 O O . LYS A 1 117 ? 9.939 -0.509 -5.999 1.00 94.25 117 LYS A O 1
ATOM 957 N N . THR A 1 118 ? 7.841 0.106 -5.495 1.00 95.12 118 THR A N 1
ATOM 958 C CA . THR A 1 118 ? 8.175 1.440 -5.011 1.00 95.12 118 THR A CA 1
ATOM 959 C C . THR A 1 118 ? 8.086 1.493 -3.497 1.00 95.12 118 THR A C 1
ATOM 961 O O . THR A 1 118 ? 7.083 1.094 -2.905 1.00 95.12 118 THR A O 1
ATOM 964 N N . ARG A 1 119 ? 9.131 2.020 -2.860 1.00 95.50 119 ARG A N 1
ATOM 965 C CA . ARG A 1 119 ? 9.156 2.278 -1.423 1.00 95.50 119 ARG A CA 1
ATOM 966 C C . ARG A 1 119 ? 8.872 3.752 -1.158 1.00 95.50 119 ARG A C 1
ATOM 968 O O . ARG A 1 119 ? 9.583 4.614 -1.673 1.00 95.50 119 ARG A O 1
ATOM 975 N N . TYR A 1 120 ? 7.877 4.018 -0.316 1.00 96.12 120 TYR A N 1
ATOM 976 C CA . TYR A 1 120 ? 7.611 5.343 0.235 1.00 96.12 120 TYR A CA 1
ATOM 977 C C . TYR A 1 120 ? 7.712 5.350 1.752 1.00 96.12 120 TYR A C 1
ATOM 979 O O . TYR A 1 120 ? 7.350 4.374 2.417 1.00 96.12 120 TYR A O 1
ATOM 987 N N . THR A 1 121 ? 8.086 6.506 2.289 1.00 96.56 121 THR A N 1
ATOM 988 C CA . THR A 1 121 ? 7.926 6.837 3.704 1.00 96.56 121 THR A CA 1
ATOM 989 C C . THR A 1 121 ? 6.892 7.945 3.838 1.00 96.56 121 THR A C 1
ATOM 991 O O . THR A 1 121 ? 6.979 8.977 3.177 1.00 96.56 121 THR A O 1
ATOM 994 N N . ALA A 1 122 ? 5.893 7.745 4.692 1.00 96.69 122 ALA A N 1
ATOM 995 C CA . ALA A 1 122 ? 4.920 8.785 4.991 1.00 96.69 122 ALA A CA 1
ATOM 996 C C . ALA A 1 122 ? 5.574 9.916 5.796 1.00 96.69 122 ALA A C 1
ATOM 998 O O . ALA A 1 122 ? 6.249 9.657 6.792 1.00 96.69 122 ALA A O 1
ATOM 999 N N . GLU A 1 123 ? 5.357 11.167 5.390 1.00 95.88 123 GLU A N 1
ATOM 1000 C CA . GLU A 1 123 ? 5.997 12.335 6.010 1.00 95.88 123 GLU A CA 1
ATOM 1001 C C . GLU A 1 123 ? 4.994 13.346 6.547 1.00 95.88 123 GLU A C 1
ATOM 1003 O O . GLU A 1 123 ? 4.981 13.630 7.747 1.00 95.88 123 GLU A O 1
ATOM 1008 N N . LYS A 1 124 ? 4.149 13.899 5.670 1.00 96.50 124 LYS A N 1
ATOM 1009 C CA . LYS A 1 124 ? 3.237 14.986 6.032 1.00 96.50 124 LYS A CA 1
ATOM 1010 C C . LYS A 1 124 ? 1.792 14.507 6.056 1.00 96.50 124 LYS A C 1
ATOM 1012 O O . LYS A 1 124 ? 1.343 13.928 5.065 1.00 96.50 124 LYS A O 1
ATOM 1017 N N . PRO A 1 125 ? 1.030 14.798 7.126 1.00 97.38 125 PRO A N 1
ATOM 1018 C CA . PRO A 1 125 ? -0.402 14.539 7.148 1.00 97.38 125 PRO A CA 1
ATOM 1019 C C . PRO A 1 125 ? -1.124 15.179 5.959 1.00 97.38 125 PRO A C 1
ATOM 1021 O O . PRO A 1 125 ? -0.773 16.275 5.525 1.00 97.38 125 PRO A O 1
ATOM 1024 N N . GLY A 1 126 ? -2.138 14.493 5.443 1.00 95.81 126 GLY A N 1
ATOM 1025 C CA . GLY A 1 126 ? -2.935 14.921 4.299 1.00 95.81 126 GLY A CA 1
ATOM 1026 C C . GLY A 1 126 ? -3.247 13.774 3.345 1.00 95.81 126 GLY A C 1
ATOM 1027 O O . GLY A 1 126 ? -3.139 12.599 3.699 1.00 95.81 126 GLY A O 1
ATOM 1028 N N . ARG A 1 127 ? -3.708 14.113 2.143 1.00 94.62 127 ARG A N 1
ATOM 1029 C CA . ARG A 1 127 ? -4.121 13.143 1.124 1.00 94.62 127 ARG A CA 1
ATOM 1030 C C . ARG A 1 127 ? -3.148 13.237 -0.048 1.00 94.62 127 ARG A C 1
ATOM 1032 O O . ARG A 1 127 ? -3.103 14.298 -0.661 1.00 94.62 127 ARG A O 1
ATOM 1039 N N . PRO A 1 128 ? -2.388 12.176 -0.367 1.00 92.69 128 PRO A N 1
ATOM 1040 C CA . PRO A 1 128 ? -1.528 12.188 -1.542 1.00 92.69 128 PRO A CA 1
ATOM 1041 C C . PRO A 1 128 ? -2.371 12.337 -2.812 1.00 92.69 128 PRO A C 1
ATOM 1043 O O . PRO A 1 128 ? -3.269 11.528 -3.070 1.00 92.69 128 PRO A O 1
ATOM 1046 N N . GLU A 1 129 ? -2.109 13.383 -3.591 1.00 89.25 129 GLU A N 1
ATOM 1047 C CA . GLU A 1 129 ? -2.838 13.631 -4.833 1.00 89.25 129 GLU A CA 1
ATOM 1048 C C . GLU A 1 129 ? -2.608 12.492 -5.836 1.00 89.25 129 GLU A C 1
ATOM 1050 O O . GLU A 1 129 ? -1.544 11.882 -5.902 1.00 89.25 129 GLU A O 1
ATOM 1055 N N . GLY A 1 130 ? -3.643 12.140 -6.601 1.00 86.12 130 GLY A N 1
ATOM 1056 C CA . GLY A 1 130 ? -3.561 11.063 -7.591 1.00 86.12 130 GLY A CA 1
ATOM 1057 C C . GLY A 1 130 ? -3.520 9.638 -7.024 1.00 86.12 130 GLY A C 1
ATOM 1058 O O . GLY A 1 130 ? -3.726 8.704 -7.799 1.00 86.12 130 GLY A O 1
ATOM 1059 N N . ALA A 1 131 ? -3.356 9.440 -5.708 1.00 89.31 131 ALA A N 1
ATOM 1060 C CA . ALA A 1 131 ? -3.358 8.106 -5.102 1.00 89.31 131 ALA A CA 1
ATOM 1061 C C . ALA A 1 131 ? -4.693 7.377 -5.303 1.00 89.31 131 ALA A C 1
ATOM 1063 O O . ALA A 1 131 ? -4.693 6.207 -5.661 1.00 89.31 131 ALA A O 1
ATOM 1064 N N . GLU A 1 132 ? -5.828 8.071 -5.173 1.00 88.00 132 GLU A N 1
ATOM 1065 C CA . GLU A 1 132 ? -7.151 7.476 -5.432 1.00 88.00 132 GLU A CA 1
ATOM 1066 C C . GLU A 1 132 ? -7.323 7.083 -6.904 1.00 88.00 132 GLU A C 1
ATOM 1068 O O . GLU A 1 132 ? -7.897 6.042 -7.204 1.00 88.00 132 GLU A O 1
ATOM 1073 N N . ARG A 1 133 ? -6.747 7.856 -7.832 1.00 86.31 133 ARG A N 1
ATOM 1074 C CA . ARG A 1 133 ? -6.762 7.524 -9.263 1.00 86.31 133 ARG A CA 1
ATOM 1075 C C . ARG A 1 133 ? -5.893 6.304 -9.576 1.00 86.31 133 ARG A C 1
ATOM 1077 O O . ARG A 1 133 ? -6.278 5.500 -10.416 1.00 86.31 133 ARG A O 1
ATOM 1084 N N . LEU A 1 134 ? -4.727 6.185 -8.940 1.00 87.56 134 LEU A N 1
ATOM 1085 C CA . LEU A 1 134 ? -3.804 5.073 -9.178 1.00 87.56 134 LEU A CA 1
ATOM 1086 C C . LEU A 1 134 ? -4.286 3.781 -8.503 1.00 87.56 134 LEU A C 1
ATOM 1088 O O . LEU A 1 134 ? -4.301 2.712 -9.113 1.00 87.56 134 LEU A O 1
ATOM 1092 N N . LEU A 1 135 ? -4.678 3.886 -7.235 1.00 88.25 135 LEU A N 1
ATOM 1093 C CA . LEU A 1 135 ? -4.980 2.747 -6.375 1.00 88.25 135 LEU A CA 1
ATOM 1094 C C . LEU A 1 135 ? -6.466 2.384 -6.362 1.00 88.25 135 LEU A C 1
ATOM 1096 O O . LEU A 1 135 ? -6.807 1.339 -5.827 1.00 88.25 135 LEU A O 1
ATOM 1100 N N . GLY A 1 136 ? -7.362 3.248 -6.844 1.00 86.69 136 GLY A N 1
ATOM 1101 C CA . GLY A 1 136 ? -8.814 3.060 -6.709 1.00 86.69 136 GLY A CA 1
ATOM 1102 C C . GLY A 1 136 ? -9.322 3.001 -5.271 1.00 86.69 136 GLY A C 1
ATOM 1103 O O . GLY A 1 136 ? -10.443 2.566 -5.028 1.00 86.69 136 GLY A O 1
ATOM 1104 N N . LEU A 1 137 ? -8.501 3.419 -4.307 1.00 87.44 137 LEU A N 1
ATOM 1105 C CA . LEU A 1 137 ? -8.852 3.533 -2.900 1.00 87.44 137 LEU A CA 1
ATOM 1106 C C . LEU A 1 137 ? -8.300 4.837 -2.344 1.00 87.44 137 LEU A C 1
ATOM 1108 O O . LEU A 1 137 ? -7.306 5.382 -2.830 1.00 87.44 137 LEU A O 1
ATOM 1112 N N . ARG A 1 138 ? -8.939 5.345 -1.296 1.00 90.38 138 ARG A N 1
ATOM 1113 C CA . ARG A 1 138 ? -8.492 6.573 -0.640 1.00 90.38 138 ARG A CA 1
ATOM 1114 C C . ARG A 1 138 ? -7.302 6.276 0.253 1.00 90.38 138 ARG A C 1
ATOM 1116 O O . ARG A 1 138 ? -7.408 5.462 1.164 1.00 90.38 138 ARG A O 1
ATOM 1123 N N . LEU A 1 139 ? -6.208 6.990 0.026 1.00 93.25 139 LEU A N 1
ATOM 1124 C CA . LEU A 1 139 ? -5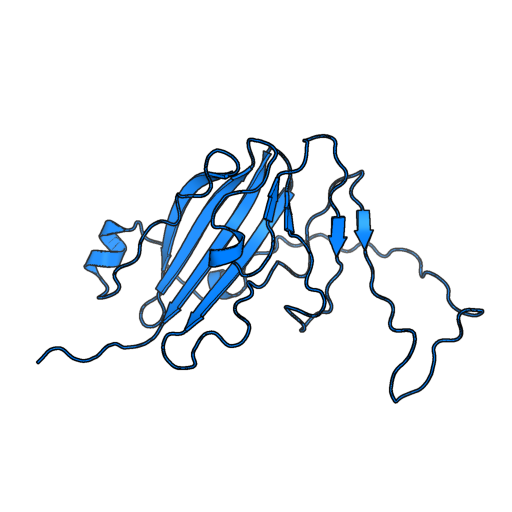.022 6.971 0.872 1.00 93.25 139 LEU A CA 1
ATOM 1125 C C . LEU A 1 139 ? -4.948 8.268 1.677 1.00 93.25 139 LEU A C 1
ATOM 1127 O O . LEU A 1 139 ? -5.105 9.361 1.131 1.00 93.25 139 LEU A O 1
ATOM 1131 N N . GLN A 1 140 ? -4.717 8.153 2.980 1.00 95.44 140 GLN A N 1
ATOM 1132 C CA . GLN A 1 140 ? -4.586 9.292 3.875 1.00 95.44 140 GLN A CA 1
ATOM 1133 C C . GLN A 1 140 ? -3.397 9.107 4.815 1.00 95.44 140 GLN A C 1
ATOM 1135 O O . GLN A 1 140 ? -3.287 8.102 5.516 1.00 95.44 140 GLN A O 1
ATOM 1140 N N . VAL A 1 141 ? -2.541 10.123 4.873 1.00 96.44 141 VAL A N 1
ATOM 1141 C CA . VAL A 1 141 ? -1.550 10.272 5.933 1.00 96.44 141 VAL A CA 1
ATOM 1142 C C . VAL A 1 141 ? -2.232 10.995 7.093 1.00 96.44 141 VAL A C 1
ATOM 1144 O O . VAL A 1 141 ? -2.604 12.163 6.978 1.00 96.44 141 VAL A O 1
ATOM 1147 N N . VAL A 1 142 ? -2.475 10.298 8.196 1.00 95.94 142 VAL A N 1
ATOM 1148 C CA . VAL A 1 142 ? -3.082 10.867 9.409 1.00 95.94 142 VAL A CA 1
ATOM 1149 C C . VAL A 1 142 ? -1.991 11.407 10.347 1.00 95.94 142 VAL A C 1
ATOM 1151 O O . VAL A 1 142 ? -0.827 11.034 10.194 1.00 95.94 142 VAL A O 1
ATOM 1154 N N . PRO A 1 143 ? -2.312 12.300 11.303 1.00 96.06 143 PRO A N 1
ATOM 1155 C CA . PRO A 1 143 ? -1.343 12.780 12.289 1.00 96.06 143 PRO A CA 1
ATOM 1156 C C . PRO A 1 143 ? -0.615 11.643 13.018 1.00 96.06 143 PRO A C 1
ATOM 1158 O O . PRO A 1 143 ? -1.154 10.552 13.192 1.00 96.06 143 PRO A O 1
ATOM 1161 N N . ARG A 1 144 ? 0.623 11.896 13.455 1.00 92.75 144 ARG A N 1
ATOM 1162 C CA . ARG A 1 144 ? 1.505 10.877 14.057 1.00 92.75 144 ARG A CA 1
ATOM 1163 C C . ARG A 1 144 ? 0.917 10.216 15.309 1.00 92.75 144 ARG A C 1
ATOM 1165 O O . ARG A 1 144 ? 1.229 9.067 15.599 1.00 92.75 144 ARG A O 1
ATOM 1172 N N . ASP A 1 145 ? 0.100 10.947 16.044 1.00 91.44 145 ASP A N 1
ATOM 1173 C CA . ASP A 1 145 ? -0.575 10.555 17.278 1.00 91.44 145 ASP A CA 1
ATOM 1174 C C . ASP A 1 145 ? -2.003 10.034 17.051 1.00 91.44 145 ASP A C 1
ATOM 1176 O O . ASP A 1 145 ? -2.631 9.524 17.977 1.00 91.44 145 ASP A O 1
ATOM 1180 N N . ALA A 1 146 ? -2.520 10.115 15.823 1.00 92.62 146 ALA A N 1
ATOM 1181 C CA . ALA A 1 146 ? -3.844 9.607 15.509 1.00 92.62 146 ALA A CA 1
ATOM 1182 C C . ALA A 1 146 ? -3.871 8.071 15.534 1.00 92.62 146 ALA A C 1
ATOM 1184 O O . ALA A 1 146 ? -2.940 7.388 15.093 1.00 92.62 146 ALA A O 1
ATOM 1185 N N . ALA A 1 147 ? -4.985 7.521 16.012 1.00 91.94 147 ALA A N 1
ATOM 1186 C CA . ALA A 1 147 ? -5.271 6.104 15.864 1.00 91.94 147 ALA A CA 1
ATOM 1187 C C . ALA A 1 147 ? -5.529 5.793 14.386 1.00 91.94 147 ALA A C 1
ATOM 1189 O O . ALA A 1 147 ? -6.386 6.423 13.761 1.00 91.94 147 ALA A O 1
ATOM 1190 N N . VAL A 1 148 ? -4.819 4.806 13.842 1.00 91.94 148 VAL A N 1
ATOM 1191 C CA . VAL A 1 148 ? -5.099 4.314 12.492 1.00 91.94 148 VAL A CA 1
ATOM 1192 C C . VAL A 1 148 ? -6.214 3.278 12.553 1.00 91.94 148 VAL A C 1
ATOM 1194 O O . VAL A 1 148 ? -6.195 2.387 13.404 1.00 91.94 148 VAL A O 1
ATOM 1197 N N . LEU A 1 149 ? -7.177 3.382 11.640 1.00 89.62 149 LEU A N 1
ATOM 1198 C CA . LEU A 1 149 ? -8.195 2.360 11.443 1.00 89.62 149 LEU A CA 1
ATOM 1199 C C . LEU A 1 149 ? -7.646 1.246 10.546 1.00 89.62 149 LEU A C 1
ATOM 1201 O O . LEU A 1 149 ? -7.211 1.500 9.423 1.00 89.62 149 LEU A O 1
ATOM 1205 N N . VAL A 1 150 ? -7.667 0.010 11.040 1.00 88.38 150 VAL A N 1
ATOM 1206 C CA . VAL A 1 150 ? -7.184 -1.169 10.318 1.00 88.38 150 VAL A CA 1
ATOM 1207 C C . VAL A 1 150 ? -8.316 -2.187 10.206 1.00 88.38 150 VAL A C 1
ATOM 1209 O O . VAL A 1 150 ? -8.659 -2.825 11.204 1.00 88.38 150 VAL A O 1
ATOM 1212 N N . PRO A 1 151 ? -8.921 -2.351 9.018 1.00 86.00 151 PRO A N 1
ATOM 1213 C CA . PRO A 1 151 ? -9.910 -3.395 8.813 1.00 86.00 151 PRO A CA 1
ATOM 1214 C C . PRO A 1 151 ? -9.233 -4.767 8.813 1.00 86.00 151 PRO A C 1
ATOM 1216 O O . PRO A 1 151 ? -8.207 -4.967 8.166 1.00 86.00 151 PRO A O 1
ATOM 1219 N N . LEU A 1 152 ? -9.829 -5.724 9.517 1.00 81.12 152 LEU A N 1
ATOM 1220 C CA . LEU A 1 152 ? -9.497 -7.135 9.385 1.00 81.12 152 LEU A CA 1
ATOM 1221 C C . LEU A 1 152 ? -10.235 -7.684 8.155 1.00 81.12 152 LEU A C 1
ATOM 1223 O O . LEU A 1 152 ? -11.462 -7.827 8.192 1.00 81.12 152 LEU A O 1
ATOM 1227 N N . THR A 1 153 ? -9.507 -7.957 7.071 1.00 77.31 153 THR A N 1
ATOM 1228 C CA . THR A 1 153 ? -10.079 -8.534 5.845 1.00 77.31 153 THR A CA 1
ATOM 1229 C C . THR A 1 153 ? -10.103 -10.057 5.919 1.00 77.31 153 THR A C 1
ATOM 1231 O O . THR A 1 153 ? -9.284 -10.697 6.590 1.00 77.31 153 THR A O 1
ATOM 1234 N N . ARG A 1 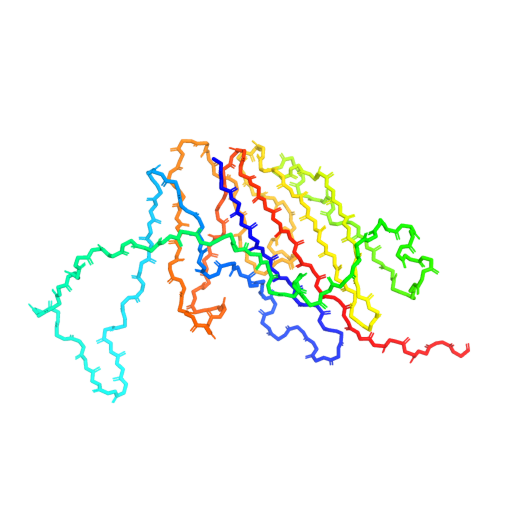154 ? -11.079 -10.671 5.249 1.00 74.44 154 ARG A N 1
ATOM 1235 C CA . ARG A 1 154 ? -11.174 -12.130 5.161 1.00 74.44 154 ARG A CA 1
ATOM 1236 C C . ARG A 1 154 ? -10.120 -12.665 4.202 1.00 74.44 154 ARG A C 1
ATOM 1238 O O . ARG A 1 154 ? -9.962 -12.179 3.085 1.00 74.44 154 ARG A O 1
ATOM 1245 N N . VAL A 1 155 ? -9.443 -13.733 4.614 1.00 71.62 155 VAL A N 1
ATOM 1246 C CA . VAL A 1 155 ? -8.499 -14.447 3.746 1.00 71.62 155 VAL A CA 1
ATOM 1247 C C . VAL A 1 155 ? -9.213 -14.884 2.464 1.00 71.62 155 VAL A C 1
ATOM 1249 O O . VAL A 1 155 ? -10.296 -15.462 2.517 1.00 71.62 155 VAL A O 1
ATOM 1252 N N . GLY A 1 156 ? -8.603 -14.591 1.316 1.00 68.38 156 GLY A N 1
ATOM 1253 C CA . GLY A 1 156 ? -9.161 -14.901 -0.003 1.00 68.38 156 GLY A CA 1
ATOM 1254 C C . GLY A 1 156 ? -10.119 -13.847 -0.564 1.00 68.38 156 GLY A C 1
ATOM 1255 O O . GLY A 1 156 ? -10.502 -13.965 -1.722 1.00 68.38 156 GLY A O 1
ATOM 1256 N N . LEU A 1 157 ? -10.469 -12.800 0.196 1.00 68.56 157 LEU A N 1
ATOM 1257 C CA . LEU A 1 157 ? -11.256 -11.671 -0.302 1.00 68.56 157 LEU A CA 1
ATOM 1258 C C . LEU A 1 157 ? -10.445 -10.373 -0.214 1.00 68.56 157 LEU A C 1
ATOM 1260 O O . LEU A 1 157 ? -10.296 -9.785 0.851 1.00 68.56 157 LEU A O 1
ATOM 1264 N N . GLN A 1 158 ? -9.934 -9.917 -1.357 1.00 64.25 158 GLN A N 1
ATOM 1265 C CA . GLN A 1 158 ? -9.047 -8.747 -1.446 1.00 64.25 158 GLN A CA 1
ATOM 1266 C C . GLN A 1 158 ? -9.778 -7.401 -1.306 1.00 64.25 158 GLN A C 1
ATOM 1268 O O . GLN A 1 158 ? -9.165 -6.394 -0.957 1.00 64.25 158 GLN A O 1
ATOM 1273 N N . HIS A 1 159 ? -11.088 -7.385 -1.567 1.00 68.12 159 HIS A N 1
ATOM 1274 C CA . HIS A 1 159 ? -11.922 -6.178 -1.576 1.00 68.12 159 HIS A CA 1
ATOM 1275 C C . HIS A 1 159 ? -13.226 -6.369 -0.788 1.00 68.12 159 HIS A C 1
ATOM 1277 O O . HIS A 1 159 ? -14.236 -5.742 -1.099 1.00 68.12 159 HIS A O 1
ATOM 1283 N N . ASP A 1 160 ? -13.242 -7.252 0.220 1.00 67.75 160 ASP A N 1
ATOM 1284 C CA . ASP A 1 160 ? -14.445 -7.458 1.044 1.00 67.75 160 ASP A CA 1
ATOM 1285 C C . ASP A 1 160 ? -14.889 -6.180 1.767 1.00 67.75 160 ASP A C 1
ATOM 1287 O O . ASP A 1 160 ? -16.074 -6.011 2.065 1.00 67.75 160 ASP A O 1
ATOM 1291 N N . ARG A 1 161 ? -13.949 -5.262 2.016 1.00 67.75 161 ARG A N 1
ATOM 1292 C CA . ARG A 1 161 ? -14.206 -3.939 2.571 1.00 67.75 161 ARG A CA 1
ATOM 1293 C C . ARG A 1 161 ? -13.451 -2.869 1.783 1.00 67.75 161 ARG A C 1
ATOM 1295 O O . ARG A 1 161 ? -12.236 -2.745 1.892 1.00 67.75 161 ARG A O 1
ATOM 1302 N N . PHE A 1 162 ? -14.184 -2.037 1.046 1.00 72.06 162 PHE A N 1
ATOM 1303 C CA . PHE A 1 162 ? -13.648 -0.785 0.511 1.00 72.06 162 PHE A CA 1
ATOM 1304 C C . PHE A 1 162 ? -13.460 0.202 1.668 1.00 72.06 162 PHE A C 1
ATOM 1306 O O . PHE A 1 162 ? -14.425 0.805 2.140 1.00 72.06 162 PHE A O 1
ATOM 1313 N N . THR A 1 163 ? -12.235 0.335 2.173 1.00 75.56 163 THR A N 1
ATOM 1314 C CA . THR A 1 163 ? -11.909 1.268 3.263 1.00 75.56 163 THR A CA 1
ATOM 1315 C C . THR A 1 163 ? -10.763 2.191 2.870 1.00 75.56 163 THR A C 1
ATOM 1317 O O . THR A 1 163 ? -10.020 1.934 1.921 1.00 75.56 163 THR A O 1
ATOM 1320 N N . ASN A 1 164 ? -10.645 3.305 3.591 1.00 86.31 164 ASN A N 1
ATOM 1321 C CA . ASN A 1 164 ? -9.535 4.223 3.404 1.00 86.31 164 ASN A CA 1
ATOM 1322 C C . ASN A 1 164 ? -8.261 3.595 3.975 1.00 86.31 164 ASN A C 1
ATOM 1324 O O . ASN A 1 164 ? -8.208 3.245 5.156 1.00 86.31 164 ASN A O 1
ATOM 1328 N N . LEU A 1 165 ? -7.211 3.548 3.166 1.00 91.06 165 LEU A N 1
ATOM 1329 C CA . LEU A 1 165 ? -5.885 3.205 3.637 1.00 91.06 165 LEU A CA 1
ATOM 1330 C C . LEU A 1 165 ? -5.306 4.378 4.426 1.00 91.06 165 LEU A C 1
ATOM 1332 O O . LEU A 1 165 ? -5.165 5.487 3.910 1.00 91.06 165 LEU A O 1
ATOM 1336 N N . GLN A 1 166 ? -4.967 4.130 5.685 1.00 94.12 166 GLN A N 1
ATOM 1337 C CA . GLN A 1 166 ? -4.413 5.133 6.584 1.00 94.12 166 GLN A CA 1
ATOM 1338 C C . GLN A 1 166 ? -2.987 4.765 6.993 1.00 94.12 166 GLN A C 1
ATOM 1340 O O . GLN A 1 166 ? -2.706 3.631 7.384 1.00 94.12 166 GLN A O 1
ATOM 1345 N N . VAL A 1 167 ? -2.096 5.749 6.926 1.00 94.62 167 VAL A N 1
ATOM 1346 C CA . VAL A 1 167 ? -0.696 5.660 7.368 1.00 94.62 167 VAL A CA 1
ATOM 1347 C C . VAL A 1 167 ? -0.340 6.892 8.197 1.00 94.62 167 VAL A C 1
ATOM 1349 O O . VAL A 1 167 ? -1.018 7.912 8.104 1.00 94.62 167 VAL A O 1
ATOM 1352 N N . ARG A 1 168 ? 0.711 6.825 9.010 1.00 95.44 168 ARG A N 1
ATOM 1353 C CA . ARG A 1 168 ? 1.216 7.953 9.812 1.00 95.44 168 ARG A CA 1
ATOM 1354 C C . ARG A 1 168 ? 2.620 8.363 9.391 1.00 95.44 168 ARG A C 1
ATOM 1356 O O . ARG A 1 168 ? 3.344 7.525 8.861 1.00 95.44 168 ARG A O 1
ATOM 1363 N N . PRO A 1 169 ? 3.058 9.595 9.706 1.00 96.50 169 PRO A N 1
ATOM 1364 C CA . PRO A 1 169 ? 4.453 9.986 9.570 1.00 96.50 169 PRO A CA 1
ATOM 1365 C C . PRO A 1 169 ? 5.417 8.940 10.154 1.00 96.50 169 PRO A C 1
ATOM 1367 O O . PRO A 1 169 ? 5.309 8.559 11.323 1.00 96.50 169 PRO A O 1
ATOM 1370 N N . GLY A 1 170 ? 6.354 8.482 9.328 1.00 94.88 170 GLY A N 1
ATOM 1371 C CA . GLY A 1 170 ? 7.331 7.438 9.631 1.00 94.88 170 GLY A CA 1
ATOM 1372 C C . GLY A 1 170 ? 6.907 6.014 9.256 1.00 94.88 170 GLY A C 1
ATOM 1373 O O . GLY A 1 170 ? 7.740 5.114 9.351 1.00 94.88 170 GLY A O 1
ATOM 1374 N N . ASP A 1 171 ? 5.660 5.776 8.849 1.00 95.00 171 ASP A N 1
ATOM 1375 C CA . ASP A 1 171 ? 5.228 4.486 8.302 1.00 95.00 171 ASP A CA 1
ATOM 1376 C C . ASP A 1 171 ? 5.776 4.275 6.882 1.00 95.00 171 ASP A C 1
ATOM 1378 O O . ASP A 1 171 ? 5.930 5.227 6.114 1.00 95.00 171 ASP A O 1
ATOM 1382 N N . VAL A 1 172 ? 6.056 3.017 6.530 1.00 94.62 172 VAL A N 1
ATOM 1383 C CA . VAL A 1 172 ? 6.592 2.633 5.216 1.00 94.62 172 VAL A CA 1
ATOM 1384 C C . VAL A 1 172 ? 5.508 1.951 4.392 1.00 94.62 172 VAL A C 1
ATOM 1386 O O . VAL A 1 172 ? 4.937 0.942 4.816 1.00 94.62 172 VAL A O 1
ATOM 1389 N N . LEU A 1 173 ? 5.273 2.476 3.192 1.00 94.25 173 LEU A N 1
ATOM 1390 C CA . LEU A 1 173 ? 4.367 1.911 2.199 1.00 94.25 173 LEU A CA 1
ATOM 1391 C C . LEU A 1 173 ? 5.180 1.328 1.041 1.00 94.25 173 LEU A C 1
ATOM 1393 O O . LEU A 1 173 ? 5.915 2.049 0.368 1.00 94.25 173 LEU A O 1
ATOM 1397 N N . TYR A 1 174 ? 5.004 0.037 0.785 1.00 94.25 174 TYR A N 1
ATOM 1398 C CA . TYR A 1 174 ? 5.461 -0.599 -0.445 1.00 94.25 174 TYR A CA 1
ATOM 1399 C C . TYR A 1 174 ? 4.313 -0.641 -1.450 1.00 94.25 174 TYR A C 1
ATOM 1401 O O . TYR A 1 174 ? 3.299 -1.295 -1.210 1.00 94.25 174 TYR A O 1
ATOM 1409 N N . LEU A 1 175 ? 4.467 0.053 -2.570 1.00 93.62 175 LEU A N 1
ATOM 1410 C CA . LEU A 1 175 ? 3.541 -0.006 -3.689 1.00 93.62 175 LEU A CA 1
ATOM 1411 C C . LEU A 1 175 ? 4.089 -0.968 -4.740 1.00 93.62 175 LEU A C 1
ATOM 1413 O O . LEU A 1 175 ? 5.168 -0.737 -5.280 1.00 93.62 175 LEU A O 1
ATOM 1417 N N . TYR A 1 176 ? 3.326 -2.009 -5.038 1.00 92.25 176 TYR A N 1
ATOM 1418 C CA . TYR A 1 176 ? 3.587 -2.924 -6.137 1.00 92.25 176 TYR A CA 1
ATOM 1419 C C . TYR A 1 176 ? 2.648 -2.596 -7.289 1.00 92.25 176 TYR A C 1
ATOM 1421 O O . TYR A 1 176 ? 1.441 -2.499 -7.072 1.00 92.25 176 TYR A O 1
ATOM 1429 N N . ILE A 1 177 ? 3.170 -2.450 -8.504 1.00 90.38 177 ILE A N 1
ATOM 1430 C CA . ILE 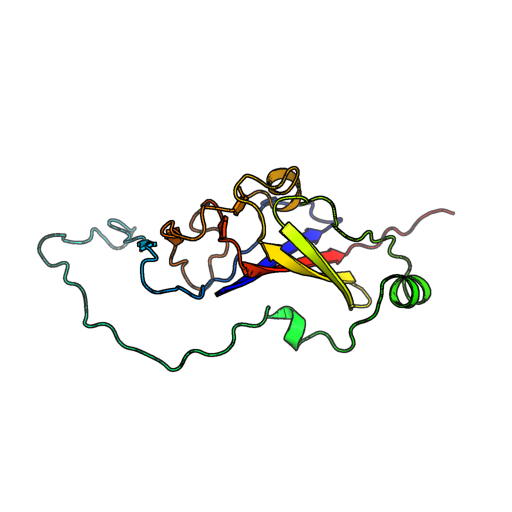A 1 177 ? 2.347 -2.342 -9.713 1.00 90.38 177 ILE A CA 1
ATOM 1431 C C . ILE A 1 177 ? 2.768 -3.454 -10.659 1.00 90.38 177 ILE A C 1
ATOM 1433 O O . ILE A 1 177 ? 3.906 -3.452 -11.116 1.00 90.38 177 ILE A O 1
ATOM 1437 N N . SER A 1 178 ? 1.867 -4.389 -10.957 1.00 88.06 178 SER A N 1
ATOM 1438 C CA . SER A 1 178 ? 2.060 -5.339 -12.054 1.00 88.06 178 SER A CA 1
ATOM 1439 C C . SER A 1 178 ? 1.428 -4.777 -13.319 1.00 88.06 178 SER A C 1
ATOM 1441 O O . SER A 1 178 ? 0.284 -4.330 -13.318 1.00 88.06 178 SER A O 1
ATOM 1443 N N . GLN A 1 179 ? 2.187 -4.780 -14.404 1.00 84.88 179 GLN A N 1
ATOM 1444 C CA . GLN A 1 179 ? 1.756 -4.330 -15.712 1.00 84.88 179 GLN A CA 1
ATOM 1445 C C . GLN A 1 179 ? 2.137 -5.384 -16.745 1.00 84.88 179 GLN A C 1
ATOM 1447 O O . GLN A 1 179 ? 3.310 -5.665 -16.976 1.00 84.88 179 GLN A O 1
ATOM 1452 N N . GLY A 1 180 ? 1.123 -5.961 -17.380 1.00 74.69 180 GLY A N 1
ATOM 1453 C CA . GLY A 1 180 ? 1.287 -6.997 -18.389 1.00 74.69 180 GLY A CA 1
ATOM 1454 C C . GLY A 1 180 ? 0.307 -6.811 -19.538 1.00 74.69 180 GLY A C 1
ATOM 1455 O O . GLY A 1 180 ? -0.811 -6.309 -19.373 1.00 74.69 180 GLY A O 1
ATOM 1456 N N . GLY A 1 181 ? 0.745 -7.210 -20.728 1.00 59.38 181 GLY A N 1
ATOM 1457 C CA . GLY A 1 181 ? -0.094 -7.272 -21.913 1.00 59.38 181 GLY A CA 1
ATOM 1458 C C . GLY A 1 181 ? 0.639 -6.848 -23.178 1.00 59.38 181 GLY A C 1
ATOM 1459 O O . GLY A 1 181 ? 0.989 -5.678 -23.343 1.00 59.38 181 GLY A O 1
ATOM 1460 N N . LYS A 1 182 ? 0.855 -7.808 -24.081 1.00 45.06 182 LYS A N 1
ATOM 1461 C CA . LYS A 1 182 ? 1.567 -7.623 -25.347 1.00 45.06 182 LYS A CA 1
ATOM 1462 C C . LYS A 1 182 ? 0.851 -6.584 -26.219 1.00 45.06 182 LYS A C 1
ATOM 1464 O O . LYS A 1 182 ? -0.240 -6.852 -26.713 1.00 45.06 182 LYS A O 1
ATOM 1469 N N . ILE A 1 183 ? 1.489 -5.448 -26.504 1.00 39.00 183 ILE A N 1
ATOM 1470 C CA . ILE A 1 183 ? 1.173 -4.676 -27.714 1.00 39.00 183 ILE A CA 1
ATOM 1471 C C . ILE A 1 183 ? 2.154 -5.138 -28.792 1.00 39.00 183 ILE A C 1
ATOM 1473 O O . ILE A 1 183 ? 3.218 -4.553 -28.968 1.00 39.00 183 ILE A O 1
ATOM 1477 N N . ILE A 1 184 ? 1.803 -6.193 -29.535 1.00 40.22 184 ILE A N 1
ATOM 1478 C CA . ILE A 1 184 ? 2.303 -6.277 -30.911 1.00 40.22 184 ILE A CA 1
ATOM 1479 C C . ILE A 1 184 ? 1.331 -5.468 -31.756 1.00 40.22 184 ILE A C 1
ATOM 1481 O O . ILE A 1 184 ? 0.212 -5.905 -32.004 1.00 40.22 184 ILE A O 1
ATOM 1485 N N . ALA A 1 185 ? 1.776 -4.300 -32.197 1.00 36.22 185 ALA A N 1
ATOM 1486 C CA . ALA A 1 185 ? 2.012 -4.060 -33.617 1.00 36.22 185 ALA A CA 1
ATOM 1487 C C . ALA A 1 185 ? 2.284 -2.571 -33.834 1.00 36.22 185 ALA A C 1
ATOM 1489 O O . ALA A 1 185 ? 1.376 -1.744 -33.765 1.00 36.22 185 ALA A O 1
ATOM 1490 N N . LYS A 1 186 ? 3.507 -2.238 -34.238 1.00 30.25 186 LYS A N 1
ATOM 1491 C CA . LYS A 1 186 ? 3.643 -1.331 -35.374 1.00 30.25 186 LYS A CA 1
ATOM 1492 C C . LYS A 1 186 ? 4.476 -2.040 -36.433 1.00 30.25 186 LYS A C 1
ATOM 1494 O O . LYS A 1 186 ? 5.523 -2.594 -36.116 1.00 30.25 186 LYS A O 1
ATOM 1499 N N . ARG A 1 187 ? 3.859 -2.118 -37.614 1.00 36.38 187 ARG A N 1
ATOM 1500 C CA . ARG A 1 187 ? 4.405 -2.625 -38.873 1.00 36.38 187 ARG A CA 1
ATOM 1501 C C . ARG A 1 187 ? 5.665 -1.869 -39.261 1.00 36.38 187 ARG A C 1
ATOM 1503 O O . ARG A 1 187 ? 5.703 -0.655 -38.956 1.00 36.38 187 ARG A O 1
#

Radius of gyration: 18.99 Å; chains: 1; bounding box: 48×37×63 Å

Sequence (187 aa):
SRQLWVHRDMCRFHGDETRVATVQNVATVCVGDRVEIAVPLYSPRGCVDMQTFRWMPLRGEPATKQIFPLEKELDDWYELDLFQSQTVERLSVPNHFEPHLRHESTVFSGIDIAVSKTRYTAEKPGRPEGAERLLGLRLQVVPRDAAVLVPLTRVGLQHDRFTNLQVRPGDVLYLYISQGGKIIAKR

Organism: NCBI:txid1169539

pLDDT: mean 83.21, std 12.38, range [30.25, 97.38]